Protein AF-A0A7V5BBY7-F1 (afdb_monomer)

pLDDT: mean 79.03, std 14.96, range [36.88, 95.62]

Sequence (245 aa):
MRNFINLLKRKESAVSSLFIKKEMKRFEKIMHDLEEEHHAIKSDLSKINDLLALIEKHETEEVPAPKTHQNKGVLRHWLESLEEKFEKLHLQASEDLTEDDWATIQQERAKLLFEKERLEKEHKQLHELIAKTGNLLMEARETACFELTKGHSISSVGEKLLEHFGKKVDVLDYEIGRHEIIKFLREKFQLNRIEAKALFDILEKSRILKYELQLFNGGVIQEIDTYDGGFVADAIPVGKWIINA

Nearest PDB structures (foldseek):
  7nna-assembly1_A  TM=4.037E-01  e=6.006E-01  Klebsiella pneumoniae
  5y05-assembly1_A  TM=2.709E-01  e=8.102E+00  Mycolicibacterium smegmatis MC2 155
  8otz-assembly1_DX  TM=2.429E-01  e=6.837E+00  Bos taurus

Secondary structure (DSSP, 8-state):
-HHHHHHHHHHHHHHHHHHHHHHHHHHHHHHHHHHHHHHHHHHHHHHHHHHHHHHHTS----PPPP-PPPPHHHHHHHHHHHHHHHHHHHHS-GGG--HHHHHHHHHHHHHHHHHHHHHHHHHHHHHHHHHHHHHHHHHHHHHHHHHHHTS--HHHHHHHHHHHHTTEE--SSHHHHHHHHHHHHHHHTT--HHHHHHHHHHHHHTTSEEEEEEE-----------TT--------EEEEEEE--

Structure (mmCIF, N/CA/C/O backbone):
data_AF-A0A7V5BBY7-F1
#
_entry.id   AF-A0A7V5BBY7-F1
#
loop_
_atom_site.group_PDB
_atom_site.id
_atom_site.type_symbol
_atom_site.label_atom_id
_atom_site.label_alt_id
_atom_site.label_comp_id
_atom_site.label_asym_id
_atom_site.label_entity_id
_atom_site.label_seq_id
_atom_site.pdbx_PDB_ins_code
_atom_site.Cartn_x
_atom_site.Cartn_y
_atom_site.Cartn_z
_atom_site.occupancy
_atom_site.B_iso_or_equiv
_atom_site.auth_seq_id
_atom_site.auth_comp_id
_atom_site.auth_asym_id
_atom_site.auth_atom_id
_atom_site.pdbx_PDB_model_num
ATOM 1 N N . MET A 1 1 ? -5.650 17.367 45.333 1.00 55.62 1 MET A N 1
ATOM 2 C CA . MET A 1 1 ? -4.562 16.549 44.740 1.00 55.62 1 MET A CA 1
ATOM 3 C C . MET A 1 1 ? -5.043 15.505 43.727 1.00 55.62 1 MET A C 1
ATOM 5 O O . MET A 1 1 ? -4.631 15.610 42.582 1.00 55.62 1 MET A O 1
ATOM 9 N N . ARG A 1 2 ? -5.942 14.557 44.059 1.00 61.81 2 ARG A N 1
ATOM 10 C CA . ARG A 1 2 ? -6.417 13.524 43.096 1.00 61.81 2 ARG A CA 1
ATOM 11 C C . ARG A 1 2 ? -6.995 14.084 41.786 1.00 61.81 2 ARG A C 1
ATOM 13 O O . ARG A 1 2 ? -6.656 13.595 40.716 1.00 61.81 2 ARG A O 1
ATOM 20 N N . ASN A 1 3 ? -7.786 15.157 41.851 1.00 59.25 3 ASN A N 1
ATOM 21 C CA . ASN A 1 3 ? -8.369 15.780 40.652 1.00 59.25 3 ASN A CA 1
ATOM 22 C C . ASN A 1 3 ? -7.314 16.410 39.726 1.00 59.25 3 ASN A C 1
ATOM 24 O O . ASN A 1 3 ? -7.474 16.377 38.511 1.00 59.25 3 ASN A O 1
ATOM 28 N N . PHE A 1 4 ? -6.220 16.932 40.288 1.00 55.00 4 PHE A N 1
ATOM 29 C CA . PHE A 1 4 ? -5.115 17.515 39.523 1.00 55.00 4 PHE A CA 1
ATOM 30 C C . PHE A 1 4 ? -4.278 16.432 38.828 1.00 55.00 4 PHE A C 1
ATOM 32 O O . PHE A 1 4 ? -3.977 16.556 37.646 1.00 55.00 4 PHE A O 1
ATOM 39 N N . ILE A 1 5 ? -3.997 15.324 39.523 1.00 69.88 5 ILE A N 1
ATOM 40 C CA . ILE A 1 5 ? -3.316 14.153 38.943 1.00 69.88 5 ILE A CA 1
ATOM 41 C C . ILE A 1 5 ? -4.146 13.562 37.795 1.00 69.88 5 ILE A C 1
ATOM 43 O O . ILE A 1 5 ? -3.610 13.263 36.732 1.00 69.88 5 ILE A O 1
ATOM 47 N N . ASN A 1 6 ? -5.466 13.450 37.969 1.00 72.31 6 ASN A N 1
ATOM 48 C CA . ASN A 1 6 ? -6.358 12.971 36.912 1.00 72.31 6 ASN A CA 1
ATOM 49 C C . ASN A 1 6 ? -6.403 13.923 35.707 1.00 72.31 6 ASN A C 1
ATOM 51 O O . ASN A 1 6 ? -6.482 13.463 34.571 1.00 72.31 6 ASN A O 1
ATOM 55 N N . LEU A 1 7 ? -6.334 15.239 35.932 1.00 64.31 7 LEU A N 1
ATOM 56 C CA . LEU A 1 7 ? -6.276 16.231 34.858 1.00 64.31 7 LEU A CA 1
ATOM 57 C C . LEU A 1 7 ? -4.960 16.141 34.072 1.00 64.31 7 LEU A C 1
ATOM 59 O O . LEU A 1 7 ? -4.987 16.195 32.844 1.00 64.31 7 LEU A O 1
ATOM 63 N N . LEU A 1 8 ? -3.830 15.974 34.766 1.00 60.97 8 LEU A N 1
ATOM 64 C CA . LEU A 1 8 ? -2.520 15.788 34.138 1.00 60.97 8 LEU A CA 1
ATOM 65 C C . LEU A 1 8 ? -2.486 14.516 33.291 1.00 60.97 8 LEU A C 1
ATOM 67 O O . LEU A 1 8 ? -2.177 14.606 32.109 1.00 60.97 8 LEU A O 1
ATOM 71 N N . LYS A 1 9 ? -2.932 13.377 33.838 1.00 66.88 9 LYS A N 1
ATOM 72 C CA . LYS A 1 9 ? -3.023 12.113 33.087 1.00 66.88 9 LYS A CA 1
ATOM 73 C C . LYS A 1 9 ? -3.910 12.228 31.844 1.00 66.88 9 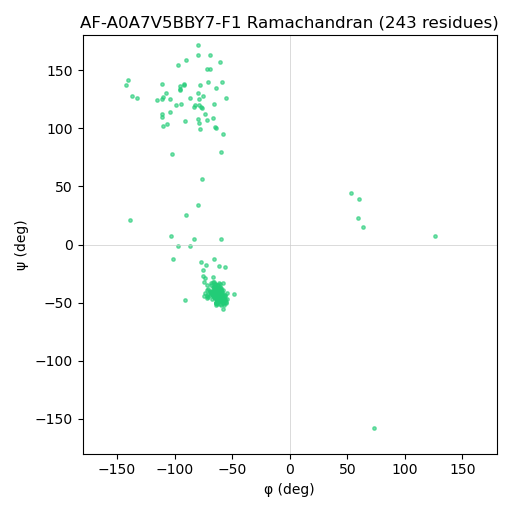LYS A C 1
ATOM 75 O O . LYS A 1 9 ? -3.575 11.694 30.793 1.00 66.88 9 LYS A O 1
ATOM 80 N N . ARG A 1 10 ? -5.034 12.953 31.938 1.00 65.56 10 ARG A N 1
ATOM 81 C CA . ARG A 1 10 ? -5.914 13.217 30.785 1.00 65.56 10 ARG A CA 1
ATOM 82 C C . ARG A 1 10 ? -5.227 14.063 29.716 1.00 65.56 10 ARG A C 1
ATOM 84 O O . ARG A 1 10 ? -5.384 13.773 28.537 1.00 65.56 10 ARG A O 1
ATOM 91 N N . LYS A 1 11 ? -4.483 15.103 30.107 1.00 65.81 11 LYS A N 1
ATOM 92 C CA . LYS A 1 11 ? -3.737 15.944 29.159 1.00 65.81 11 LYS A CA 1
ATOM 93 C C . LYS A 1 11 ? -2.581 15.187 28.513 1.00 65.81 11 LYS A C 1
ATOM 95 O O . LYS A 1 11 ? -2.394 15.316 27.314 1.00 65.81 11 LYS A O 1
ATOM 100 N N . GLU A 1 12 ? -1.854 14.390 29.285 1.00 64.69 12 GLU A N 1
ATOM 101 C CA . GLU A 1 12 ? -0.758 13.548 28.802 1.00 64.69 12 GLU A CA 1
ATOM 102 C C . GLU A 1 12 ? -1.258 12.528 27.769 1.00 64.69 12 GLU A C 1
ATOM 104 O O . GLU A 1 12 ? -0.784 12.524 26.639 1.00 64.69 12 GLU A O 1
ATOM 109 N N . SER A 1 13 ? -2.316 11.775 28.089 1.00 66.06 13 SER A N 1
ATOM 110 C CA . SER A 1 13 ? -2.962 10.847 27.147 1.00 66.06 13 SER A CA 1
ATOM 111 C C . SER A 1 13 ? -3.516 11.550 25.896 1.00 66.06 13 SER A C 1
ATOM 113 O O . SER A 1 13 ? -3.387 11.039 24.782 1.00 66.06 13 SER A O 1
ATOM 115 N N . ALA A 1 14 ? -4.083 12.754 26.035 1.00 66.69 14 ALA A N 1
ATOM 116 C CA . ALA A 1 14 ? -4.548 13.538 24.889 1.00 66.69 14 ALA A CA 1
ATOM 117 C C . ALA A 1 14 ? -3.392 13.996 23.979 1.00 66.69 14 ALA A C 1
ATOM 119 O O . ALA A 1 14 ? -3.541 14.022 22.761 1.00 66.69 14 ALA A O 1
ATOM 120 N N . VAL A 1 15 ? -2.234 14.341 24.548 1.00 64.19 15 VAL A N 1
ATOM 121 C CA . VAL A 1 15 ? -1.040 14.717 23.777 1.00 64.19 15 VAL A CA 1
ATOM 122 C C . VAL A 1 15 ? -0.436 13.498 23.077 1.00 64.19 15 VAL A C 1
ATOM 124 O O . VAL A 1 15 ? -0.153 13.587 21.882 1.00 64.19 15 VAL A O 1
ATOM 127 N N . SER A 1 16 ? -0.308 12.358 23.765 1.00 70.00 16 SER A N 1
ATOM 128 C CA . SER A 1 16 ? 0.208 11.112 23.178 1.00 70.00 16 SER A CA 1
ATOM 129 C C . SER A 1 16 ? -0.665 10.617 22.026 1.00 70.00 16 SER A C 1
ATOM 131 O O . SER A 1 16 ? -0.162 10.385 20.929 1.00 70.00 16 SER A O 1
ATOM 133 N N . SER A 1 17 ? -1.986 10.572 22.208 1.00 71.19 17 SER A N 1
ATOM 134 C CA . SER A 1 17 ? -2.915 10.144 21.151 1.00 71.19 17 SER A CA 1
ATOM 135 C C . SER A 1 17 ? -2.925 11.085 19.935 1.00 71.19 17 SER A C 1
ATOM 137 O O . SER A 1 17 ? -2.998 10.627 18.791 1.00 71.19 17 SER A O 1
ATOM 139 N N . LEU A 1 18 ? -2.802 12.404 20.140 1.00 73.31 18 LEU A N 1
ATOM 140 C CA . LEU A 1 18 ? -2.647 13.368 19.042 1.00 73.31 18 LEU A CA 1
ATOM 141 C C . LEU A 1 18 ? -1.323 13.180 18.294 1.00 73.31 18 LEU A C 1
ATOM 143 O O . LEU A 1 18 ? -1.301 13.279 17.064 1.00 73.31 18 LEU A O 1
ATOM 147 N N . PHE A 1 19 ? -0.239 12.914 19.023 1.00 74.31 19 PHE A N 1
ATOM 148 C CA . PHE A 1 19 ? 1.069 12.635 18.442 1.00 74.31 19 PHE A CA 1
ATOM 149 C C . PHE A 1 19 ? 1.032 11.359 17.595 1.00 74.31 19 PHE A C 1
ATOM 151 O O . PHE A 1 19 ? 1.347 11.421 16.408 1.00 74.31 19 PHE A O 1
ATOM 158 N N . ILE A 1 20 ? 0.526 10.253 18.149 1.00 77.06 20 ILE A N 1
ATOM 159 C CA . ILE A 1 20 ? 0.380 8.967 17.450 1.00 77.06 20 ILE A CA 1
ATOM 160 C C . ILE A 1 20 ? -0.454 9.140 16.178 1.00 77.06 20 ILE A C 1
ATOM 162 O O . ILE A 1 20 ? -0.036 8.731 15.098 1.00 77.06 20 ILE A O 1
ATOM 166 N N . LYS A 1 21 ? -1.591 9.842 16.253 1.00 79.50 21 LYS A N 1
ATOM 167 C CA . LYS A 1 21 ? -2.436 10.103 15.078 1.00 79.50 21 LYS A CA 1
ATOM 168 C C . LYS A 1 21 ? -1.714 10.906 13.989 1.00 79.50 21 LYS A C 1
ATOM 170 O O . LYS A 1 21 ? -1.941 10.674 12.801 1.00 79.50 21 LYS A O 1
ATOM 175 N N . LYS A 1 22 ? -0.890 11.885 14.370 1.00 81.12 22 LYS A N 1
ATOM 176 C CA . LYS A 1 22 ? -0.122 12.707 13.424 1.00 81.12 22 LYS A CA 1
ATOM 177 C C . LYS A 1 22 ? 0.999 11.901 12.770 1.00 81.12 22 LYS A C 1
ATOM 179 O O . LYS A 1 22 ? 1.177 12.015 11.560 1.00 81.12 22 LYS A O 1
ATOM 184 N N . GLU A 1 23 ? 1.709 11.091 13.546 1.00 79.69 23 GLU A N 1
ATOM 185 C CA . GLU A 1 23 ? 2.766 10.207 13.051 1.00 79.69 23 GLU A CA 1
ATOM 186 C C . GLU A 1 23 ? 2.202 9.122 12.130 1.00 79.69 23 GLU A C 1
ATOM 188 O O . GLU A 1 23 ? 2.693 8.965 11.018 1.00 79.69 23 GLU A O 1
ATOM 193 N N . MET A 1 24 ? 1.089 8.476 12.497 1.00 83.75 24 MET A N 1
ATOM 194 C CA . MET A 1 24 ? 0.395 7.526 11.617 1.00 83.75 24 MET A CA 1
ATOM 195 C C . MET A 1 24 ? 0.054 8.151 10.262 1.00 83.75 24 MET A C 1
ATOM 197 O O . MET A 1 24 ? 0.349 7.564 9.230 1.00 83.75 24 MET A O 1
ATOM 201 N N . LYS A 1 25 ? -0.503 9.370 10.240 1.00 86.50 25 LYS A N 1
ATOM 202 C CA . LYS A 1 25 ? -0.799 10.072 8.978 1.00 86.50 25 LYS A CA 1
ATOM 203 C C . LYS A 1 25 ? 0.451 10.370 8.148 1.00 86.50 25 LYS A C 1
ATOM 205 O O . LYS A 1 25 ? 0.380 10.366 6.923 1.00 86.50 25 LYS A O 1
ATOM 210 N N . ARG A 1 26 ? 1.579 10.671 8.795 1.00 83.25 26 ARG A N 1
ATOM 211 C CA . ARG A 1 26 ? 2.859 10.894 8.107 1.00 83.25 26 ARG A CA 1
ATOM 212 C C . ARG A 1 26 ? 3.371 9.602 7.488 1.00 83.25 26 ARG A C 1
ATOM 214 O O . ARG A 1 26 ? 3.721 9.620 6.316 1.00 83.25 26 ARG A O 1
ATOM 221 N N . PHE A 1 27 ? 3.355 8.500 8.234 1.00 83.00 27 PHE A N 1
ATOM 222 C CA . PHE A 1 27 ? 3.742 7.190 7.715 1.00 83.00 27 PHE A CA 1
ATOM 223 C C . PHE A 1 27 ? 2.808 6.701 6.609 1.00 83.00 27 PHE A C 1
ATOM 225 O O . PHE A 1 27 ? 3.291 6.153 5.630 1.00 83.00 27 PHE A O 1
ATOM 232 N N . GLU A 1 28 ? 1.500 6.952 6.708 1.00 88.06 28 GLU A N 1
ATOM 233 C CA . GLU A 1 28 ? 0.544 6.654 5.632 1.00 88.06 28 GLU A CA 1
ATOM 234 C C . GLU A 1 28 ? 0.871 7.428 4.356 1.00 88.06 28 GLU A C 1
ATOM 236 O O . GLU A 1 28 ? 0.867 6.845 3.277 1.00 88.06 28 GLU A O 1
ATOM 241 N N . LYS A 1 29 ? 1.208 8.718 4.477 1.00 89.81 29 LYS A N 1
ATOM 242 C CA . LYS A 1 29 ? 1.639 9.514 3.326 1.00 89.81 29 LYS A CA 1
ATOM 243 C C . LYS A 1 29 ? 2.944 8.981 2.730 1.00 89.81 29 LYS A C 1
ATOM 245 O O . LYS A 1 29 ? 3.007 8.769 1.531 1.00 89.81 29 LYS A O 1
ATOM 250 N N . ILE A 1 30 ? 3.959 8.740 3.562 1.00 84.44 30 ILE A N 1
ATOM 251 C CA . ILE A 1 30 ? 5.250 8.210 3.100 1.00 84.44 30 ILE A CA 1
ATOM 252 C C . ILE A 1 30 ? 5.051 6.857 2.412 1.00 84.44 30 ILE A C 1
ATOM 254 O O . ILE A 1 30 ? 5.618 6.633 1.354 1.00 84.44 30 ILE A O 1
ATOM 258 N N . MET A 1 31 ? 4.234 5.968 2.983 1.00 87.88 31 MET A N 1
ATOM 259 C CA . MET A 1 31 ? 3.922 4.679 2.371 1.00 87.88 31 MET A CA 1
ATOM 260 C C . MET A 1 31 ? 3.303 4.856 0.985 1.00 87.88 31 MET A C 1
ATOM 262 O O . MET A 1 31 ? 3.753 4.220 0.040 1.00 87.88 31 MET A O 1
ATOM 266 N N . HIS A 1 32 ? 2.315 5.743 0.865 1.00 89.56 32 HIS A N 1
ATOM 267 C CA . HIS A 1 32 ? 1.670 6.036 -0.408 1.00 89.56 32 HIS A CA 1
ATOM 268 C C . HIS A 1 32 ? 2.665 6.574 -1.448 1.00 89.56 32 HIS A C 1
ATOM 270 O O . HIS A 1 32 ? 2.726 6.039 -2.551 1.00 89.56 32 HIS A O 1
ATOM 276 N N . ASP A 1 33 ? 3.495 7.553 -1.073 1.00 85.88 33 ASP 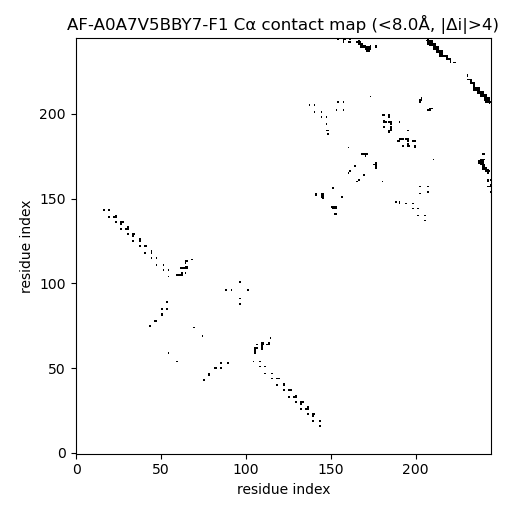A N 1
ATOM 277 C CA . ASP A 1 33 ? 4.516 8.131 -1.954 1.00 85.88 33 ASP A CA 1
ATOM 278 C C . ASP A 1 33 ? 5.521 7.043 -2.422 1.00 85.88 33 ASP A C 1
ATOM 280 O O . ASP A 1 33 ? 5.862 6.963 -3.604 1.00 85.88 33 ASP A O 1
ATOM 284 N N . LEU A 1 34 ? 5.950 6.144 -1.522 1.00 84.94 34 LEU A N 1
ATOM 285 C CA . LEU A 1 34 ? 6.847 5.024 -1.852 1.00 84.94 34 LEU A CA 1
ATOM 286 C C . LEU A 1 34 ? 6.179 3.981 -2.769 1.00 84.94 34 LEU A C 1
ATOM 288 O O . LEU A 1 34 ? 6.825 3.451 -3.673 1.00 84.94 34 LEU A O 1
ATOM 292 N N . GLU A 1 35 ? 4.900 3.667 -2.551 1.00 87.81 35 GLU A N 1
ATOM 293 C CA . GLU A 1 35 ? 4.131 2.748 -3.400 1.00 87.81 35 GLU A CA 1
ATOM 294 C C . GLU A 1 35 ? 3.950 3.314 -4.818 1.00 87.81 35 GLU A C 1
ATOM 296 O O . GLU A 1 35 ? 4.121 2.584 -5.799 1.00 87.81 35 GLU A O 1
ATOM 301 N N . GLU A 1 36 ? 3.674 4.616 -4.952 1.00 89.44 36 GLU A N 1
ATOM 302 C CA . GLU A 1 36 ? 3.606 5.299 -6.250 1.00 89.44 36 GLU A CA 1
ATOM 303 C C . GLU A 1 36 ? 4.948 5.262 -6.992 1.00 89.44 36 GLU A C 1
ATOM 305 O O . GLU A 1 36 ? 5.000 4.968 -8.193 1.00 89.44 36 GLU A O 1
ATOM 310 N N . GLU A 1 37 ? 6.055 5.515 -6.288 1.00 86.19 37 GLU A N 1
ATOM 311 C CA . GLU A 1 37 ? 7.396 5.380 -6.858 1.00 86.19 37 GLU A CA 1
ATOM 312 C C . GLU A 1 37 ? 7.687 3.944 -7.301 1.00 86.19 37 GLU A C 1
ATOM 314 O O . GLU A 1 37 ? 8.223 3.737 -8.392 1.00 86.19 37 GLU A O 1
ATOM 319 N N . HIS A 1 38 ? 7.269 2.952 -6.514 1.00 86.56 38 HIS A N 1
ATOM 320 C CA . HIS A 1 38 ? 7.466 1.539 -6.821 1.00 86.56 38 HIS A CA 1
ATOM 321 C C . HIS A 1 38 ? 6.697 1.141 -8.080 1.00 86.56 38 HIS A C 1
ATOM 323 O O . HIS A 1 38 ? 7.251 0.489 -8.967 1.00 86.56 38 HIS A O 1
ATOM 329 N N . HIS A 1 39 ? 5.448 1.591 -8.212 1.00 88.62 39 HIS A N 1
ATOM 330 C CA . HIS A 1 39 ? 4.664 1.394 -9.428 1.00 88.62 39 HIS A CA 1
ATOM 331 C C . HIS A 1 39 ? 5.298 2.064 -10.650 1.00 88.62 39 HIS A C 1
ATOM 333 O O . HIS A 1 39 ? 5.337 1.456 -11.721 1.00 88.62 39 HIS A O 1
ATOM 339 N N . ALA A 1 40 ? 5.836 3.276 -10.495 1.00 87.69 40 ALA A N 1
ATOM 340 C CA . ALA A 1 40 ? 6.519 3.971 -11.578 1.00 87.69 40 ALA A CA 1
ATOM 341 C C . ALA A 1 40 ? 7.780 3.224 -12.044 1.00 87.69 40 ALA A C 1
ATOM 343 O O . ALA A 1 40 ? 7.911 2.971 -13.237 1.00 87.69 40 ALA A O 1
ATOM 344 N N . ILE A 1 41 ? 8.660 2.818 -11.120 1.00 87.06 41 ILE A N 1
ATOM 345 C CA . ILE A 1 41 ? 9.883 2.072 -11.462 1.00 87.06 41 ILE A CA 1
ATOM 346 C C . ILE A 1 41 ? 9.533 0.733 -12.115 1.00 87.06 41 ILE A C 1
ATOM 348 O O . ILE A 1 41 ? 10.141 0.358 -13.114 1.00 87.06 41 ILE A O 1
ATOM 352 N N . LYS A 1 42 ? 8.523 0.025 -11.598 1.00 90.25 42 LYS A N 1
ATOM 353 C CA . LYS A 1 42 ? 8.052 -1.229 -12.195 1.00 90.25 42 LYS A CA 1
ATOM 354 C C . LYS A 1 42 ? 7.561 -1.032 -13.634 1.00 90.25 42 LYS A C 1
ATOM 356 O O . LYS A 1 42 ? 7.844 -1.868 -14.488 1.00 90.25 42 LYS A O 1
ATOM 361 N N . SER A 1 43 ? 6.844 0.060 -13.904 1.00 89.69 43 SER A N 1
ATOM 362 C CA . SER A 1 43 ? 6.407 0.411 -15.259 1.00 89.69 4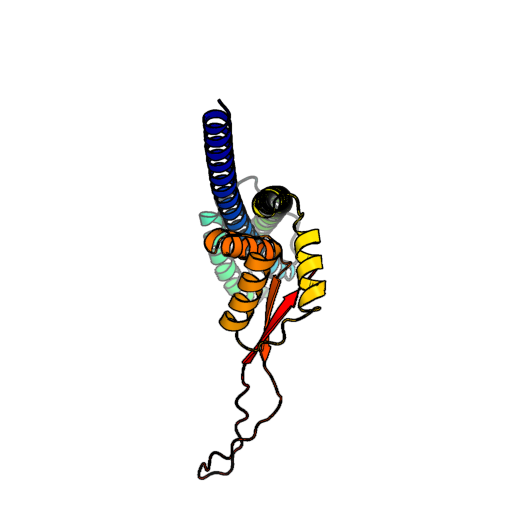3 SER A CA 1
ATOM 363 C C . SER A 1 43 ? 7.591 0.714 -16.179 1.00 89.69 43 SER A C 1
ATOM 365 O O . SER A 1 43 ? 7.627 0.207 -17.296 1.00 89.69 43 SER A O 1
ATOM 367 N N . ASP A 1 44 ? 8.557 1.512 -15.717 1.00 87.81 44 ASP A N 1
ATOM 368 C CA . ASP A 1 44 ? 9.736 1.884 -16.508 1.00 87.81 44 ASP A CA 1
ATOM 369 C C . ASP A 1 44 ? 10.607 0.642 -16.808 1.00 87.81 44 ASP A C 1
ATOM 371 O O . ASP A 1 44 ? 11.041 0.449 -17.942 1.00 87.81 44 ASP A O 1
ATOM 375 N N . LEU A 1 45 ? 10.778 -0.265 -15.836 1.00 90.19 45 LEU A N 1
ATOM 376 C CA . LEU A 1 45 ? 11.451 -1.557 -16.028 1.00 90.19 45 LEU A CA 1
ATOM 377 C C . LEU A 1 45 ? 10.731 -2.459 -17.035 1.00 90.19 45 LEU A C 1
ATOM 379 O O . LEU A 1 45 ? 11.397 -3.141 -17.811 1.00 90.19 45 LEU A O 1
ATOM 383 N N . SER A 1 46 ? 9.393 -2.480 -17.035 1.00 90.50 46 SER A N 1
ATOM 384 C CA . SER A 1 46 ? 8.624 -3.226 -18.042 1.00 90.50 46 SER A CA 1
ATOM 385 C C . SER A 1 46 ? 8.948 -2.716 -19.442 1.00 90.50 46 SER A C 1
ATOM 387 O O . SER A 1 46 ? 9.394 -3.499 -20.271 1.00 90.50 46 SER A O 1
ATOM 389 N N . LYS A 1 47 ? 8.849 -1.396 -19.657 1.00 88.12 47 LYS A N 1
ATOM 390 C CA . LYS A 1 47 ? 9.170 -0.770 -20.948 1.00 88.12 47 LYS A CA 1
ATOM 391 C C . LYS A 1 47 ? 10.599 -1.073 -21.397 1.00 88.12 47 LYS A C 1
ATOM 393 O O . LYS A 1 47 ? 10.823 -1.412 -22.552 1.00 88.12 47 LYS A O 1
ATOM 398 N N . ILE A 1 48 ? 11.575 -0.983 -20.490 1.00 88.25 48 ILE A N 1
ATOM 399 C CA . ILE A 1 48 ? 12.971 -1.306 -20.814 1.00 88.25 48 ILE A CA 1
ATOM 400 C C . ILE A 1 48 ? 13.116 -2.770 -21.240 1.00 88.25 48 ILE A C 1
ATOM 402 O O . ILE A 1 48 ? 13.823 -3.049 -22.204 1.00 88.25 48 ILE A O 1
ATOM 406 N N . ASN A 1 49 ? 12.455 -3.705 -20.553 1.00 88.06 49 ASN A N 1
ATOM 407 C CA . ASN A 1 49 ? 12.492 -5.116 -20.937 1.00 88.06 49 ASN A CA 1
ATOM 408 C C . ASN A 1 49 ? 11.835 -5.359 -22.302 1.00 88.06 49 ASN A C 1
ATOM 410 O O . ASN A 1 49 ? 12.379 -6.132 -23.086 1.00 88.06 49 ASN A O 1
ATOM 414 N N . ASP A 1 50 ? 10.730 -4.677 -22.606 1.00 87.19 50 ASP A N 1
ATOM 415 C CA . ASP A 1 50 ? 10.059 -4.773 -23.906 1.00 87.19 50 ASP A CA 1
ATOM 416 C C . ASP A 1 50 ? 10.972 -4.260 -25.036 1.00 87.19 50 ASP A C 1
ATOM 418 O O . ASP A 1 50 ? 11.161 -4.941 -26.046 1.00 87.19 50 ASP A O 1
ATOM 422 N N . LEU A 1 51 ? 11.634 -3.112 -24.835 1.00 85.38 51 LEU A N 1
ATOM 423 C CA . LEU A 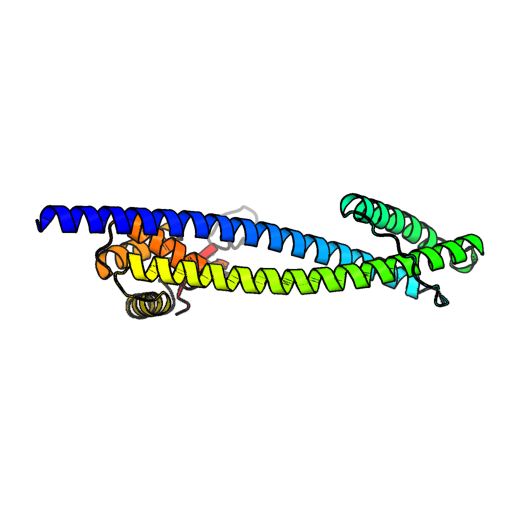1 51 ? 12.606 -2.560 -25.790 1.00 85.38 51 LEU A CA 1
ATOM 424 C C . LEU A 1 51 ? 13.829 -3.469 -25.968 1.00 85.38 51 LEU A C 1
ATOM 426 O O . LEU A 1 51 ? 14.284 -3.678 -27.091 1.00 85.38 51 LEU A O 1
ATOM 430 N N . LEU A 1 52 ? 14.358 -4.038 -24.881 1.00 84.88 52 LEU A N 1
ATOM 431 C CA . LEU A 1 52 ? 15.464 -4.995 -24.958 1.00 84.88 52 LEU A CA 1
ATOM 432 C C . LEU A 1 52 ? 15.058 -6.265 -25.717 1.00 84.88 52 LEU A C 1
ATOM 434 O O . LEU A 1 52 ? 15.846 -6.746 -26.524 1.00 84.88 52 LEU A O 1
ATOM 438 N N . ALA A 1 53 ? 13.834 -6.766 -25.531 1.00 83.31 53 ALA A N 1
ATOM 439 C CA . ALA A 1 53 ? 13.324 -7.922 -26.269 1.00 83.31 53 ALA A CA 1
ATOM 440 C C . ALA A 1 53 ? 13.146 -7.636 -27.772 1.00 83.31 53 ALA A C 1
ATOM 442 O O . ALA A 1 53 ? 13.334 -8.531 -28.599 1.00 83.31 53 ALA A O 1
ATOM 443 N N . LEU A 1 54 ? 12.807 -6.396 -28.146 1.00 78.31 54 LEU A N 1
ATOM 444 C CA . LEU A 1 54 ? 12.797 -5.968 -29.548 1.00 78.31 54 LEU A CA 1
ATOM 445 C C . LEU A 1 54 ? 14.212 -5.953 -30.139 1.00 78.31 54 LEU A C 1
ATOM 447 O O . LEU A 1 54 ? 14.393 -6.409 -31.266 1.00 78.31 54 LEU A O 1
ATOM 451 N N . ILE A 1 55 ? 15.206 -5.494 -29.372 1.00 77.31 55 ILE A N 1
ATOM 452 C CA . ILE A 1 55 ? 16.611 -5.462 -29.800 1.00 77.31 55 ILE A CA 1
ATOM 453 C C . ILE A 1 55 ? 17.229 -6.866 -29.866 1.00 77.31 55 ILE A C 1
ATOM 455 O O . ILE A 1 55 ? 17.976 -7.135 -30.794 1.00 77.31 55 ILE A O 1
ATOM 459 N N . GLU A 1 56 ? 16.924 -7.781 -28.941 1.00 70.19 56 GLU A N 1
ATOM 460 C CA . GLU A 1 56 ? 17.499 -9.142 -28.919 1.00 70.19 56 GLU A CA 1
ATOM 461 C C . GLU A 1 56 ? 17.172 -9.979 -30.168 1.00 70.19 56 GLU A C 1
ATOM 463 O O . GLU A 1 56 ? 17.875 -10.943 -30.462 1.00 70.19 56 GLU A O 1
ATOM 468 N N . LYS A 1 57 ? 16.149 -9.600 -30.947 1.00 65.81 57 LYS A N 1
ATOM 469 C CA . LYS A 1 57 ? 15.885 -10.190 -32.273 1.00 65.81 57 LYS A CA 1
ATOM 470 C C . LYS A 1 57 ? 16.980 -9.883 -33.304 1.00 65.81 57 LYS A C 1
ATOM 472 O O . LYS A 1 57 ? 16.994 -10.487 -34.373 1.00 65.81 57 LYS A O 1
ATOM 477 N N . HIS A 1 58 ? 17.864 -8.945 -32.995 1.00 59.88 58 HIS A N 1
ATOM 478 C CA . HIS A 1 58 ? 18.968 -8.489 -33.816 1.00 59.88 58 HIS A CA 1
ATOM 479 C C . HIS A 1 58 ? 20.277 -8.953 -33.143 1.00 59.88 58 HIS A C 1
ATOM 481 O O . HIS A 1 58 ? 20.483 -8.709 -31.957 1.00 59.88 58 HIS A O 1
ATOM 487 N N . GLU A 1 59 ? 21.153 -9.679 -33.852 1.00 55.28 59 GLU A N 1
ATOM 488 C CA . GLU A 1 59 ? 22.416 -10.181 -33.281 1.00 55.28 59 GLU A CA 1
ATOM 489 C C . GLU A 1 59 ? 23.336 -9.009 -32.909 1.00 55.28 59 GLU A C 1
ATOM 491 O O . GLU A 1 59 ? 23.966 -8.392 -33.766 1.00 55.28 59 GLU A O 1
ATOM 496 N N . THR A 1 60 ? 23.394 -8.668 -31.619 1.00 57.62 60 THR A N 1
ATOM 497 C CA . THR A 1 60 ? 24.162 -7.518 -31.132 1.00 57.62 60 THR A CA 1
ATOM 498 C C . THR A 1 60 ? 25.397 -7.919 -30.317 1.00 57.62 60 THR A C 1
ATOM 500 O O . THR A 1 60 ? 25.264 -8.602 -29.303 1.00 57.62 60 THR A O 1
ATOM 503 N N . GLU A 1 61 ? 26.580 -7.408 -30.683 1.00 56.88 61 GLU A N 1
ATOM 504 C CA . GLU A 1 61 ? 27.799 -7.393 -29.849 1.00 56.88 61 GLU A CA 1
ATOM 505 C C . GLU A 1 61 ? 27.637 -6.616 -28.519 1.00 56.88 61 GLU A C 1
ATOM 507 O O . GLU A 1 61 ? 26.768 -5.758 -28.369 1.00 56.88 61 GLU A O 1
ATOM 512 N N . GLU A 1 62 ? 28.459 -6.918 -27.508 1.00 55.03 62 GLU A N 1
ATOM 513 C CA . GLU A 1 62 ? 28.429 -6.227 -26.210 1.00 55.03 62 GLU A CA 1
ATOM 514 C C . GLU A 1 62 ? 29.164 -4.879 -26.267 1.00 55.03 62 GLU A C 1
ATOM 516 O O . GLU A 1 62 ? 30.393 -4.819 -26.284 1.00 55.03 62 GLU A O 1
ATOM 521 N N . VAL A 1 63 ? 28.411 -3.776 -26.239 1.00 59.41 63 VAL A N 1
ATOM 522 C CA . VAL A 1 63 ? 28.966 -2.421 -26.097 1.00 59.41 63 VAL A CA 1
ATOM 523 C C . VAL A 1 63 ? 28.946 -1.993 -24.623 1.00 59.41 63 VAL A C 1
ATOM 525 O O . VAL A 1 63 ? 27.924 -2.154 -23.950 1.00 59.41 63 VAL A O 1
ATOM 528 N N . PRO A 1 64 ? 30.042 -1.422 -24.085 1.00 53.66 64 PRO A N 1
ATOM 529 C CA . PRO A 1 64 ? 30.084 -0.956 -22.705 1.00 53.66 64 PRO A CA 1
ATOM 530 C C . PRO A 1 64 ? 29.102 0.195 -22.469 1.00 53.66 64 PRO A C 1
ATOM 532 O O . PRO A 1 64 ? 29.037 1.160 -23.233 1.00 53.66 64 PRO A O 1
ATOM 535 N N . ALA A 1 65 ? 28.361 0.112 -21.366 1.00 57.66 65 ALA A N 1
ATOM 536 C CA . ALA A 1 65 ? 27.318 1.077 -21.072 1.00 57.66 65 ALA A CA 1
ATOM 537 C C . ALA A 1 65 ? 27.855 2.469 -20.680 1.00 57.66 65 ALA A C 1
ATOM 539 O O . ALA A 1 65 ? 28.824 2.580 -19.918 1.00 57.66 65 ALA A O 1
ATOM 540 N N . PRO A 1 66 ? 27.223 3.558 -21.157 1.00 61.50 66 PRO A N 1
ATOM 541 C CA . PRO A 1 66 ? 27.597 4.913 -20.767 1.00 61.50 66 PRO A CA 1
ATOM 542 C C . PRO A 1 66 ? 27.196 5.225 -19.316 1.00 61.50 66 PRO A C 1
ATOM 544 O O . PRO A 1 66 ? 26.204 4.726 -18.798 1.00 61.50 66 PRO A O 1
ATOM 547 N N . LYS A 1 67 ? 27.956 6.112 -18.661 1.00 57.66 67 LYS A N 1
ATOM 548 C CA . LYS A 1 67 ? 27.804 6.470 -17.233 1.00 57.66 67 LYS A CA 1
ATOM 549 C C . LYS A 1 67 ? 26.853 7.648 -16.959 1.00 57.66 67 LYS A C 1
ATOM 551 O O . LYS A 1 67 ? 27.048 8.372 -15.985 1.00 57.66 67 LYS A O 1
ATOM 556 N N . THR A 1 68 ? 25.882 7.927 -17.822 1.00 58.28 68 THR A N 1
ATOM 557 C CA . THR A 1 68 ? 25.023 9.116 -17.670 1.00 58.28 68 THR A CA 1
ATOM 558 C C . THR A 1 68 ? 23.692 8.767 -17.029 1.00 58.28 68 THR A C 1
ATOM 560 O O . THR A 1 68 ? 22.928 7.998 -17.595 1.00 58.28 68 THR A O 1
ATOM 563 N N . HIS A 1 69 ? 23.408 9.379 -15.879 1.00 57.50 69 HIS A N 1
ATOM 564 C CA . HIS A 1 69 ? 22.126 9.265 -15.189 1.00 57.50 69 HIS A CA 1
ATOM 565 C C . HIS A 1 69 ? 21.072 10.166 -15.833 1.00 57.50 69 HIS A C 1
ATOM 567 O O . HIS A 1 69 ? 21.272 11.381 -15.926 1.00 57.50 69 HIS A O 1
ATOM 573 N N . GLN A 1 70 ? 19.937 9.591 -16.226 1.00 67.31 70 GLN A N 1
ATOM 574 C CA . GLN A 1 70 ? 18.773 10.368 -16.644 1.00 67.31 70 GLN A CA 1
ATOM 575 C C . GLN A 1 70 ? 17.833 10.626 -15.457 1.00 67.31 70 GLN A C 1
ATOM 577 O O . GLN A 1 70 ? 17.561 9.743 -14.647 1.00 67.31 70 GLN A O 1
ATOM 582 N N . ASN A 1 71 ? 17.309 11.849 -15.347 1.00 76.00 71 ASN A N 1
ATOM 583 C CA . ASN A 1 71 ? 16.216 12.140 -14.413 1.00 76.00 71 ASN A CA 1
ATOM 584 C C . ASN A 1 71 ? 14.922 11.452 -14.905 1.00 76.00 71 ASN A C 1
ATOM 586 O O . ASN A 1 71 ? 14.726 11.320 -16.109 1.00 76.00 71 ASN A O 1
ATOM 590 N N . LYS A 1 72 ? 14.007 11.076 -14.004 1.00 72.94 72 LYS A N 1
ATOM 591 C CA . LYS A 1 72 ? 12.758 10.332 -14.273 1.00 72.94 72 LYS A CA 1
ATOM 592 C C . LYS A 1 72 ? 11.926 10.897 -15.431 1.00 72.94 72 LYS A C 1
ATOM 594 O O . LYS A 1 72 ? 11.420 10.145 -16.257 1.00 72.94 72 LYS A O 1
ATOM 599 N N . GLY A 1 73 ? 11.797 12.223 -15.513 1.00 75.94 73 GLY A N 1
ATOM 600 C CA . GLY A 1 73 ? 11.093 12.873 -16.623 1.00 75.94 73 GLY A CA 1
ATOM 601 C C . GLY A 1 73 ? 11.805 12.685 -17.965 1.00 75.94 73 GLY A C 1
ATOM 602 O O . GLY A 1 73 ? 11.158 12.390 -18.961 1.00 75.94 73 GLY A O 1
ATOM 603 N N . VAL A 1 74 ? 13.134 12.798 -17.978 1.00 81.75 74 VAL A N 1
ATOM 604 C CA . VAL A 1 74 ? 13.969 12.618 -19.176 1.00 81.75 74 VAL A CA 1
ATOM 605 C C . VAL A 1 74 ? 13.965 11.155 -19.623 1.00 81.75 74 VAL A C 1
ATOM 607 O O . VAL A 1 74 ? 13.794 10.896 -20.808 1.00 81.75 74 VAL A O 1
ATOM 610 N N . LEU A 1 75 ? 14.040 10.223 -18.666 1.00 83.19 75 LEU A N 1
ATOM 611 C CA . LEU A 1 75 ? 13.977 8.780 -18.896 1.00 83.19 75 LEU A CA 1
ATOM 612 C C . LEU A 1 75 ? 12.706 8.387 -19.655 1.00 83.19 75 LEU A C 1
ATOM 614 O O . LEU A 1 75 ? 12.799 7.717 -20.673 1.00 83.19 75 LEU A O 1
ATOM 618 N N . ARG A 1 76 ? 11.524 8.835 -19.213 1.00 82.94 76 ARG A N 1
ATOM 619 C CA . ARG A 1 76 ? 10.262 8.475 -19.885 1.00 82.94 76 ARG A CA 1
ATOM 620 C C . ARG A 1 76 ? 10.177 8.987 -21.316 1.00 82.94 76 ARG A C 1
ATOM 622 O O . ARG A 1 76 ? 9.833 8.214 -22.200 1.00 82.94 76 ARG A O 1
ATOM 629 N N . HIS A 1 77 ? 10.542 10.248 -21.542 1.00 85.44 77 HIS A N 1
ATOM 630 C CA . HIS A 1 77 ? 10.550 10.818 -22.892 1.00 85.44 77 HIS A CA 1
ATOM 631 C C . HIS A 1 77 ? 11.564 10.105 -23.795 1.00 85.44 77 HIS A C 1
ATOM 633 O O . HIS A 1 77 ? 11.306 9.905 -24.978 1.00 85.44 77 HIS A O 1
ATOM 639 N N . TRP A 1 78 ? 12.718 9.708 -23.251 1.00 87.31 78 TRP A N 1
ATOM 640 C CA . TRP A 1 78 ? 13.698 8.914 -23.989 1.00 87.31 78 TRP A CA 1
ATOM 641 C C . TRP A 1 78 ? 13.168 7.511 -24.312 1.00 87.31 78 TRP A C 1
ATOM 643 O O . TRP A 1 78 ? 13.304 7.090 -25.455 1.00 87.31 78 TRP A O 1
ATOM 653 N N . LEU A 1 79 ? 12.508 6.825 -23.369 1.00 86.12 79 LEU A N 1
ATOM 654 C CA . LEU A 1 79 ? 11.894 5.512 -23.611 1.00 86.12 79 LEU A CA 1
ATOM 655 C C . LEU A 1 79 ? 10.796 5.574 -24.682 1.00 86.12 79 LEU A C 1
ATOM 657 O O . LEU A 1 79 ? 10.771 4.719 -25.555 1.00 86.12 79 LEU A O 1
ATOM 661 N N . GLU A 1 80 ? 9.934 6.592 -24.654 1.00 86.62 80 GLU A N 1
ATOM 662 C CA . GLU A 1 80 ? 8.887 6.804 -25.669 1.00 86.62 80 GLU A CA 1
ATOM 663 C C . GLU A 1 80 ? 9.489 7.099 -27.051 1.00 86.62 80 GLU A C 1
ATOM 665 O O . GLU A 1 80 ? 9.095 6.510 -28.054 1.00 86.62 80 GLU A O 1
ATOM 670 N N . SER A 1 81 ? 10.512 7.955 -27.103 1.00 86.25 81 SER A N 1
ATOM 671 C CA . SER A 1 81 ? 11.251 8.240 -28.339 1.00 86.25 81 SER A CA 1
ATOM 672 C C . SER A 1 81 ? 11.946 6.993 -28.902 1.00 86.25 81 SER A C 1
ATOM 674 O O . SER A 1 81 ? 11.982 6.791 -30.118 1.00 86.25 81 SER A O 1
ATOM 676 N N . LEU A 1 82 ? 12.482 6.132 -28.029 1.00 84.25 82 LEU A N 1
ATOM 677 C CA . LEU A 1 82 ? 13.078 4.859 -28.428 1.00 84.25 82 LEU A CA 1
ATOM 678 C C . LEU A 1 82 ? 12.047 3.857 -28.929 1.00 84.25 82 LEU A C 1
ATOM 680 O O . LEU A 1 82 ? 12.324 3.183 -29.914 1.00 84.25 82 LEU A O 1
ATOM 684 N N . GLU A 1 83 ? 10.885 3.771 -28.290 1.00 83.62 83 GLU A N 1
ATOM 685 C CA . GLU A 1 83 ? 9.774 2.922 -28.723 1.00 83.62 83 GLU A CA 1
ATOM 686 C C . GLU A 1 83 ? 9.357 3.282 -30.153 1.00 83.62 83 GLU A C 1
ATOM 688 O O . GLU A 1 83 ? 9.434 2.437 -31.041 1.00 83.62 83 GLU A O 1
ATOM 693 N N . GLU A 1 84 ? 9.092 4.563 -30.430 1.00 83.88 84 GLU A N 1
ATOM 694 C CA . GLU A 1 84 ? 8.771 5.026 -31.787 1.00 83.88 84 GLU A CA 1
ATOM 695 C C . GLU A 1 84 ? 9.891 4.740 -32.799 1.00 83.88 84 GLU A C 1
ATOM 697 O O . GLU A 1 84 ? 9.634 4.454 -33.974 1.00 83.88 84 GLU A O 1
ATOM 702 N N . LYS A 1 85 ? 11.153 4.876 -32.376 1.00 81.06 85 LYS A N 1
ATOM 703 C CA . LYS A 1 85 ? 12.313 4.656 -33.244 1.00 81.06 85 LYS A CA 1
ATOM 704 C C . LYS A 1 85 ? 12.496 3.173 -33.559 1.00 81.06 85 LYS A C 1
ATOM 706 O O . LYS A 1 85 ? 12.725 2.829 -34.715 1.00 81.06 85 LYS A O 1
ATOM 711 N N . PHE A 1 86 ? 12.379 2.302 -32.563 1.00 79.00 86 PHE A N 1
ATOM 712 C CA . PHE A 1 86 ? 12.540 0.860 -32.728 1.00 79.00 86 PHE A CA 1
ATOM 713 C C . PHE A 1 86 ? 11.342 0.214 -33.411 1.00 79.00 86 PHE A C 1
ATOM 715 O O . PHE A 1 86 ? 11.552 -0.690 -34.208 1.00 79.00 86 PHE A O 1
ATOM 722 N N . GLU A 1 87 ? 10.119 0.707 -33.217 1.00 77.12 87 GLU A N 1
ATOM 723 C CA . GLU A 1 87 ? 8.970 0.272 -34.017 1.00 77.12 87 GLU A CA 1
ATOM 724 C C . GLU A 1 87 ? 9.185 0.555 -35.508 1.00 77.12 87 GLU A C 1
ATOM 726 O O . GLU A 1 87 ? 8.971 -0.325 -36.340 1.00 77.12 87 GLU A O 1
ATOM 731 N N . LYS A 1 88 ? 9.672 1.753 -35.861 1.00 76.19 88 LYS A N 1
ATOM 732 C CA . LYS A 1 88 ? 9.982 2.102 -37.259 1.00 76.19 88 LYS A CA 1
ATOM 733 C C . LYS A 1 88 ? 11.065 1.202 -37.850 1.00 76.19 88 LYS A C 1
ATOM 735 O O . LYS A 1 88 ? 10.898 0.734 -38.972 1.00 76.19 88 LYS A O 1
ATOM 740 N N . LEU A 1 89 ? 12.131 0.937 -37.093 1.00 72.94 89 LEU A N 1
ATOM 741 C CA . LEU A 1 89 ? 13.217 0.049 -37.520 1.00 72.94 89 LEU A CA 1
ATOM 742 C C . LEU A 1 89 ? 12.765 -1.419 -37.605 1.00 72.94 89 LEU A C 1
ATOM 744 O O . LEU A 1 89 ? 13.213 -2.134 -38.489 1.00 72.94 89 LEU A O 1
ATOM 748 N N . HIS A 1 90 ? 11.848 -1.863 -36.739 1.00 68.06 90 HIS A N 1
ATOM 749 C CA . HIS A 1 90 ? 11.294 -3.222 -36.765 1.00 68.06 90 HIS A CA 1
ATOM 750 C C . HIS A 1 90 ? 10.301 -3.443 -37.917 1.00 68.06 90 HIS A C 1
ATOM 752 O O . HIS A 1 90 ? 10.141 -4.566 -38.391 1.00 68.06 90 HIS A O 1
ATOM 758 N N . LEU A 1 91 ? 9.617 -2.383 -38.363 1.00 63.41 91 LEU A N 1
ATOM 759 C CA . LEU A 1 91 ? 8.742 -2.404 -39.539 1.00 63.41 91 LEU A CA 1
ATOM 760 C C . LEU A 1 91 ? 9.523 -2.400 -40.863 1.00 63.41 91 LEU A C 1
ATOM 762 O O . LEU A 1 91 ? 8.975 -2.808 -41.888 1.00 63.41 91 LEU A O 1
ATOM 766 N N . GLN A 1 92 ? 10.775 -1.942 -40.857 1.00 62.12 92 GLN A N 1
ATOM 767 C CA . GLN A 1 92 ? 11.692 -2.090 -41.985 1.00 62.12 92 GLN A CA 1
ATOM 768 C C . GLN A 1 92 ? 12.242 -3.524 -41.995 1.00 62.12 92 GLN A C 1
ATOM 770 O O . GLN A 1 92 ? 12.536 -4.092 -40.944 1.00 62.12 92 GLN A O 1
ATOM 775 N N . ALA A 1 93 ? 12.334 -4.154 -43.172 1.00 57.84 93 ALA A N 1
ATOM 776 C CA . ALA A 1 93 ? 12.907 -5.494 -43.262 1.00 57.84 93 ALA A CA 1
ATOM 777 C C . ALA A 1 93 ? 14.348 -5.454 -42.728 1.00 57.84 93 ALA A C 1
ATOM 779 O O . ALA A 1 93 ? 15.084 -4.512 -43.006 1.00 57.84 93 ALA A O 1
ATOM 780 N N . SER A 1 94 ? 14.775 -6.474 -41.977 1.00 59.69 94 SER A N 1
ATOM 781 C CA . SER A 1 94 ? 16.115 -6.519 -41.363 1.00 59.69 94 SER A CA 1
ATOM 782 C C . SER A 1 94 ? 17.270 -6.376 -42.365 1.00 59.69 94 SER A C 1
ATOM 784 O O . SER A 1 94 ? 18.386 -6.058 -41.969 1.00 59.69 94 SER A O 1
ATOM 786 N N . GLU A 1 95 ? 16.999 -6.617 -43.650 1.00 57.09 95 GLU A N 1
ATOM 787 C CA . GLU A 1 95 ? 17.929 -6.479 -44.775 1.00 57.09 95 GLU A CA 1
ATOM 788 C C . GLU A 1 95 ? 18.148 -5.015 -45.220 1.00 57.09 95 GLU A C 1
ATOM 790 O O . GLU A 1 95 ? 19.131 -4.743 -45.904 1.00 57.09 95 GLU A O 1
ATOM 795 N N . ASP A 1 96 ? 17.293 -4.073 -44.796 1.00 64.12 96 ASP A N 1
ATOM 796 C CA . ASP A 1 96 ? 17.356 -2.644 -45.158 1.00 64.12 96 ASP A CA 1
ATOM 797 C C . ASP A 1 96 ? 18.068 -1.766 -44.104 1.00 64.12 96 ASP A C 1
ATOM 799 O O . ASP A 1 96 ? 18.197 -0.553 -44.288 1.00 64.12 96 ASP A O 1
ATOM 803 N N . LEU A 1 97 ? 18.519 -2.349 -42.986 1.00 71.50 97 LEU A N 1
ATOM 804 C CA . LEU A 1 97 ? 19.169 -1.610 -41.898 1.00 71.50 97 LEU A CA 1
ATOM 805 C C . LEU A 1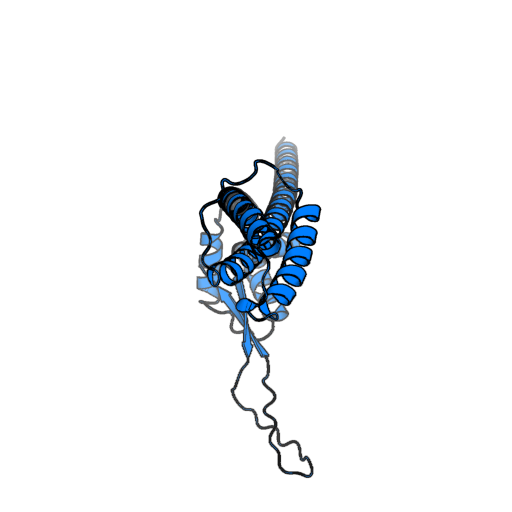 97 ? 20.604 -1.217 -42.267 1.00 71.50 97 LEU A C 1
ATOM 807 O O . LEU A 1 97 ? 21.423 -2.061 -42.639 1.00 71.50 97 LEU A O 1
ATOM 811 N N . THR A 1 98 ? 20.931 0.066 -42.115 1.00 77.94 98 THR A N 1
ATOM 812 C CA . THR A 1 98 ? 22.279 0.582 -42.382 1.00 77.94 98 THR A CA 1
ATOM 813 C C . THR A 1 98 ? 23.241 0.298 -41.224 1.00 77.94 98 THR A C 1
ATOM 815 O O . THR A 1 98 ? 22.832 0.020 -40.097 1.00 77.94 98 THR A O 1
ATOM 818 N N . GLU A 1 99 ? 24.549 0.395 -41.475 1.00 78.69 99 GLU A N 1
ATOM 819 C CA . GLU A 1 99 ? 25.582 0.265 -40.431 1.00 78.69 99 GLU A CA 1
ATOM 820 C C . GLU A 1 99 ? 25.403 1.308 -39.304 1.00 78.69 99 GLU A C 1
ATOM 822 O O . GLU A 1 99 ? 25.612 1.002 -38.128 1.00 78.69 99 GLU A O 1
ATOM 827 N N . ASP A 1 100 ? 24.911 2.506 -39.641 1.00 79.00 100 ASP A N 1
ATOM 828 C CA . ASP A 1 100 ? 24.584 3.568 -38.681 1.00 79.00 100 ASP A CA 1
ATOM 829 C C . ASP A 1 100 ? 23.369 3.212 -37.798 1.00 79.00 100 ASP A C 1
ATOM 831 O O . ASP A 1 100 ? 23.335 3.548 -36.604 1.00 79.00 100 ASP A O 1
ATOM 835 N N . ASP A 1 101 ? 22.379 2.500 -38.352 1.00 78.31 101 ASP A N 1
ATOM 836 C CA . ASP A 1 101 ? 21.226 1.996 -37.593 1.00 78.31 101 ASP A CA 1
ATOM 837 C C . ASP A 1 101 ? 21.671 0.935 -36.586 1.00 78.31 101 ASP A C 1
ATOM 839 O O . ASP A 1 101 ? 21.286 0.983 -35.415 1.00 78.31 101 ASP A O 1
ATOM 843 N N . TRP A 1 102 ? 22.562 0.032 -37.001 1.00 75.38 102 TRP A N 1
ATOM 844 C CA . TRP A 1 102 ? 23.170 -0.960 -36.118 1.00 75.38 102 TRP A CA 1
ATOM 845 C C . TRP A 1 102 ? 23.997 -0.318 -35.003 1.00 75.38 102 TRP A C 1
ATOM 847 O O . TRP A 1 102 ? 23.818 -0.665 -33.833 1.00 75.38 102 TRP A O 1
ATOM 857 N N . ALA A 1 103 ? 24.840 0.669 -35.317 1.00 79.62 103 ALA A N 1
ATOM 858 C CA . ALA A 1 103 ? 25.608 1.408 -34.313 1.00 79.62 103 ALA A CA 1
ATOM 859 C C . ALA A 1 103 ? 24.696 2.114 -33.293 1.00 79.62 103 ALA A C 1
ATOM 861 O O . ALA A 1 103 ? 24.966 2.115 -32.087 1.00 79.62 103 ALA A O 1
ATOM 862 N N . THR A 1 104 ? 23.575 2.663 -33.764 1.00 80.56 104 THR A N 1
ATOM 863 C CA . THR A 1 104 ? 22.549 3.271 -32.913 1.00 80.56 104 THR A CA 1
ATOM 864 C C . THR A 1 104 ? 21.895 2.234 -31.996 1.00 80.56 104 THR A C 1
ATOM 866 O O . THR A 1 104 ? 21.822 2.459 -30.787 1.00 80.56 104 THR A O 1
ATOM 869 N N . ILE A 1 105 ? 21.431 1.100 -32.537 1.00 80.31 105 ILE A N 1
ATOM 870 C CA . ILE A 1 105 ? 20.792 0.022 -31.761 1.00 80.31 105 ILE A CA 1
ATOM 871 C C . ILE A 1 105 ? 21.728 -0.451 -30.648 1.00 80.31 105 ILE A C 1
ATOM 873 O O . ILE A 1 105 ? 21.315 -0.582 -29.496 1.00 80.31 105 ILE A O 1
ATOM 877 N N . GLN A 1 106 ? 23.007 -0.625 -30.966 1.00 79.69 106 GLN A N 1
ATOM 878 C CA . GLN A 1 106 ? 24.027 -1.046 -30.012 1.00 79.69 106 GLN A CA 1
ATOM 879 C C . GLN A 1 106 ? 24.246 -0.049 -28.876 1.00 79.69 106 GLN A C 1
ATOM 881 O O . GLN A 1 106 ? 24.289 -0.415 -27.697 1.00 79.69 106 GLN A O 1
ATOM 886 N N . GLN A 1 107 ? 24.352 1.234 -29.220 1.00 83.25 107 GLN A N 1
ATOM 887 C CA . GLN A 1 107 ? 24.528 2.290 -28.235 1.00 83.25 107 GLN A CA 1
ATOM 888 C C . GLN A 1 107 ? 23.317 2.399 -27.296 1.00 83.25 107 GLN A C 1
ATOM 890 O O . GLN A 1 107 ? 23.482 2.558 -26.082 1.00 83.25 107 GLN A O 1
ATOM 895 N N . GLU A 1 108 ? 22.103 2.325 -27.840 1.00 84.19 108 GLU A N 1
ATOM 896 C CA . GLU A 1 108 ? 20.869 2.415 -27.058 1.00 84.19 108 GLU A CA 1
ATOM 897 C C . GLU A 1 108 ? 20.628 1.149 -26.221 1.00 84.19 108 GLU A C 1
ATOM 899 O O . GLU A 1 108 ? 20.221 1.262 -25.066 1.00 84.19 108 GLU A O 1
ATOM 904 N N . ARG A 1 109 ? 20.997 -0.042 -26.714 1.00 82.69 109 ARG A N 1
ATOM 905 C CA . ARG A 1 109 ? 21.004 -1.290 -25.927 1.00 82.69 109 ARG A CA 1
ATOM 906 C C . ARG A 1 109 ? 21.876 -1.164 -24.683 1.00 82.69 109 ARG A C 1
ATOM 908 O O . ARG A 1 109 ? 21.435 -1.487 -23.581 1.00 82.69 109 ARG A O 1
ATOM 915 N N . ALA A 1 110 ? 23.097 -0.657 -24.838 1.00 82.81 110 ALA A N 1
ATOM 916 C CA . ALA A 1 110 ? 24.015 -0.472 -23.719 1.00 82.81 110 ALA A CA 1
ATOM 917 C C . ALA A 1 110 ? 23.456 0.519 -22.677 1.00 82.81 110 ALA A C 1
ATOM 919 O O . ALA A 1 110 ? 23.560 0.284 -21.472 1.00 82.81 110 ALA A O 1
ATOM 920 N N . LYS A 1 111 ? 22.797 1.600 -23.125 1.00 85.38 111 LYS A N 1
ATOM 921 C CA . LYS A 1 111 ? 22.084 2.542 -22.239 1.00 85.38 111 LYS A CA 1
ATOM 922 C C . LYS A 1 111 ? 20.916 1.877 -21.509 1.00 85.38 111 LYS A C 1
ATOM 924 O O . LYS A 1 111 ? 20.781 2.065 -20.302 1.00 85.38 111 LYS A O 1
ATOM 929 N N . LEU A 1 112 ? 20.099 1.094 -22.215 1.00 87.00 112 LEU A N 1
ATOM 930 C CA . LEU A 1 112 ? 18.955 0.378 -21.644 1.00 87.00 112 LEU A CA 1
ATOM 931 C C . LEU A 1 112 ? 19.391 -0.629 -20.576 1.00 87.00 112 LEU A C 1
ATOM 933 O O . LEU A 1 112 ? 18.775 -0.679 -19.515 1.00 87.00 112 LEU A O 1
ATOM 937 N N . LEU A 1 113 ? 20.473 -1.379 -20.806 1.00 86.69 113 LEU A N 1
ATOM 938 C CA . LEU A 1 113 ? 21.023 -2.310 -19.813 1.00 86.69 113 LEU A CA 1
ATOM 939 C C . LEU A 1 113 ? 21.504 -1.589 -18.547 1.00 86.69 113 LEU A C 1
ATOM 941 O O . LEU A 1 113 ? 21.212 -2.030 -17.437 1.00 86.69 113 LEU A O 1
ATOM 945 N N . PHE A 1 114 ? 22.176 -0.446 -18.690 1.00 87.06 114 PHE A N 1
ATOM 946 C CA . PHE A 1 114 ? 22.598 0.347 -17.534 1.00 87.06 114 PHE A CA 1
ATOM 947 C C . PHE A 1 114 ? 21.424 0.935 -16.750 1.00 87.06 114 PHE A C 1
ATOM 949 O O . PHE A 1 114 ? 21.407 0.864 -15.519 1.00 87.06 114 PHE A O 1
ATOM 956 N N . GLU A 1 115 ? 20.428 1.490 -17.442 1.00 87.56 115 GLU A N 1
ATOM 957 C CA . GLU A 1 115 ? 19.224 2.009 -16.790 1.00 87.56 115 GLU A CA 1
ATOM 958 C C . GLU A 1 115 ? 18.411 0.888 -16.133 1.00 87.56 115 GLU A C 1
ATOM 960 O O . GLU A 1 115 ? 17.919 1.074 -15.020 1.00 87.56 115 GLU A O 1
ATOM 965 N N . LYS A 1 116 ? 18.355 -0.303 -16.744 1.00 89.44 116 LYS A N 1
ATOM 966 C CA . LYS A 1 116 ? 17.777 -1.505 -16.133 1.00 89.44 116 LYS A CA 1
ATOM 967 C C . LYS A 1 116 ? 18.469 -1.846 -14.818 1.00 89.44 116 LYS A C 1
ATOM 969 O O . LYS A 1 116 ? 17.804 -1.901 -13.788 1.00 89.44 116 LYS A O 1
ATOM 974 N N . GLU A 1 117 ? 19.792 -2.009 -14.818 1.00 89.81 117 GLU A N 1
ATOM 975 C CA . GLU A 1 117 ? 20.540 -2.338 -13.598 1.00 89.81 117 GLU A CA 1
ATOM 976 C C . GLU A 1 117 ? 20.373 -1.279 -12.499 1.00 89.81 117 GLU A C 1
ATOM 978 O O . GLU A 1 117 ? 20.293 -1.602 -11.309 1.00 89.81 117 GLU A O 1
ATOM 983 N N . ARG A 1 118 ? 20.349 0.005 -12.878 1.00 89.81 118 ARG A N 1
ATOM 984 C CA . ARG A 1 118 ? 20.131 1.113 -11.941 1.00 89.81 118 ARG A CA 1
ATOM 985 C C . ARG A 1 118 ? 18.736 1.036 -11.325 1.00 89.81 118 ARG A C 1
ATOM 987 O O . ARG A 1 118 ? 18.618 1.051 -10.100 1.00 89.81 118 ARG A O 1
ATOM 994 N N . LEU A 1 119 ? 17.701 0.930 -12.155 1.00 89.94 119 LEU A N 1
ATOM 995 C CA . LEU A 1 119 ? 16.314 0.859 -11.705 1.00 89.94 119 LEU A CA 1
ATOM 996 C C . LEU A 1 119 ? 16.037 -0.409 -10.899 1.00 89.94 119 LEU A C 1
ATOM 998 O O . LEU A 1 119 ? 15.288 -0.343 -9.936 1.00 89.94 119 LEU A O 1
ATOM 1002 N N . GLU A 1 120 ? 16.663 -1.543 -11.212 1.00 91.25 120 GLU A N 1
ATOM 1003 C CA . GLU A 1 120 ? 16.560 -2.764 -10.404 1.00 91.25 120 GLU A CA 1
ATOM 1004 C C . GLU A 1 120 ? 17.148 -2.571 -8.996 1.00 91.25 120 GLU A C 1
ATOM 1006 O O . GLU A 1 120 ? 16.550 -3.003 -8.003 1.00 91.25 120 GLU A O 1
ATOM 1011 N N . LYS A 1 121 ? 18.290 -1.876 -8.879 1.00 89.94 121 LYS A N 1
ATOM 1012 C CA . LYS A 1 121 ? 18.878 -1.515 -7.576 1.00 89.94 121 LYS A CA 1
ATOM 1013 C C . LYS A 1 121 ? 17.965 -0.571 -6.794 1.00 89.94 121 LYS A C 1
ATOM 1015 O O . LYS A 1 121 ? 17.730 -0.812 -5.609 1.00 89.94 121 LYS A O 1
ATOM 1020 N N . GLU A 1 122 ? 17.433 0.462 -7.444 1.00 87.69 122 GLU A N 1
ATOM 1021 C CA . GLU A 1 122 ? 16.486 1.404 -6.831 1.00 87.69 122 GLU A CA 1
ATOM 1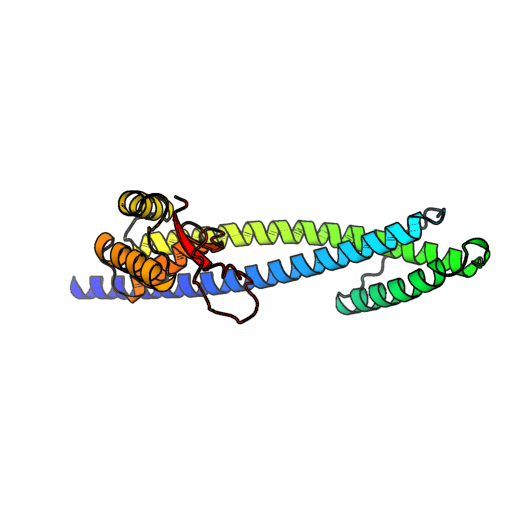022 C C . GLU A 1 122 ? 15.189 0.706 -6.412 1.00 87.69 122 GLU A C 1
ATOM 1024 O O . GLU A 1 122 ? 14.735 0.874 -5.283 1.00 87.69 122 GLU A O 1
ATOM 1029 N N . HIS A 1 123 ? 14.640 -0.159 -7.265 1.00 88.62 123 HIS A N 1
ATOM 1030 C CA . HIS A 1 123 ? 13.452 -0.960 -6.983 1.00 88.62 123 HIS A CA 1
ATOM 1031 C C . HIS A 1 123 ? 13.649 -1.841 -5.745 1.00 88.62 123 HIS A C 1
ATOM 1033 O O . HIS A 1 123 ? 12.774 -1.911 -4.881 1.00 88.62 123 HIS A O 1
ATOM 1039 N N . LYS A 1 124 ? 14.823 -2.476 -5.613 1.00 89.62 124 LYS A N 1
ATOM 1040 C CA . LYS A 1 124 ? 15.166 -3.275 -4.431 1.00 89.62 124 LYS A CA 1
ATOM 1041 C C . LYS A 1 124 ? 15.225 -2.422 -3.161 1.00 89.62 124 LYS A C 1
ATOM 1043 O O . LYS A 1 124 ? 14.633 -2.798 -2.152 1.00 89.62 124 LYS A O 1
ATOM 1048 N N . GLN A 1 125 ? 15.909 -1.278 -3.206 1.00 86.44 125 GLN A N 1
ATOM 1049 C CA . GLN A 1 125 ? 15.995 -0.360 -2.064 1.00 86.44 125 GLN A CA 1
ATOM 1050 C C . GLN A 1 125 ? 14.616 0.166 -1.655 1.00 86.44 125 GLN A C 1
ATOM 1052 O O . GLN A 1 125 ? 14.294 0.231 -0.469 1.00 86.44 125 GLN A O 1
ATOM 1057 N N . LEU A 1 126 ? 13.780 0.495 -2.636 1.00 86.56 126 LEU A N 1
ATOM 1058 C CA . LEU A 1 126 ? 12.426 0.970 -2.409 1.00 86.56 126 LEU A CA 1
ATOM 1059 C C . LEU A 1 126 ? 11.548 -0.103 -1.758 1.00 86.56 126 LEU A C 1
ATOM 1061 O O . LEU A 1 126 ? 10.815 0.192 -0.818 1.00 86.56 126 LEU A O 1
ATOM 1065 N N . HIS A 1 127 ? 11.685 -1.363 -2.176 1.00 85.81 127 HIS A N 1
ATOM 1066 C CA . HIS A 1 127 ? 10.998 -2.485 -1.540 1.00 85.81 127 HIS A CA 1
ATOM 1067 C C . HIS A 1 127 ? 11.386 -2.640 -0.057 1.00 85.81 127 HIS A C 1
ATOM 1069 O O . HIS A 1 127 ? 10.524 -2.849 0.798 1.00 85.81 127 HIS A O 1
ATOM 1075 N N . GLU A 1 128 ? 12.671 -2.469 0.275 1.00 87.25 128 GLU A N 1
ATOM 1076 C CA . GLU A 1 128 ? 13.139 -2.467 1.667 1.00 87.25 128 GLU A CA 1
ATOM 1077 C C . GLU A 1 128 ? 12.558 -1.297 2.479 1.00 87.25 128 GLU A C 1
ATOM 1079 O O . GLU A 1 128 ? 12.206 -1.474 3.648 1.00 87.25 128 GLU A O 1
ATOM 1084 N 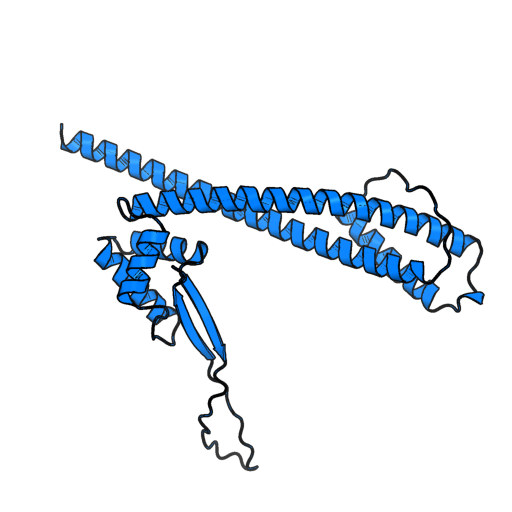N . LEU A 1 129 ? 12.447 -0.105 1.882 1.00 86.62 129 LEU A N 1
ATOM 1085 C CA . LEU A 1 129 ? 11.847 1.066 2.530 1.00 86.62 129 LEU A CA 1
ATOM 1086 C C . LEU A 1 129 ? 10.348 0.879 2.774 1.00 86.62 129 LEU A C 1
ATOM 1088 O O . LEU A 1 129 ? 9.886 1.156 3.879 1.00 86.62 129 LEU A O 1
ATOM 1092 N N . ILE A 1 130 ? 9.609 0.359 1.792 1.00 83.56 130 ILE A N 1
ATOM 1093 C CA . ILE A 1 130 ? 8.188 0.010 1.933 1.00 83.56 130 ILE A CA 1
ATOM 1094 C C . ILE A 1 130 ? 8.007 -0.975 3.092 1.00 83.56 130 ILE A C 1
ATOM 1096 O O . ILE A 1 130 ? 7.190 -0.738 3.980 1.00 83.56 130 ILE A O 1
ATOM 1100 N N . ALA A 1 131 ? 8.817 -2.038 3.151 1.00 88.75 131 ALA A N 1
ATOM 1101 C CA . ALA A 1 131 ? 8.743 -3.020 4.230 1.00 88.75 131 ALA A CA 1
ATOM 1102 C C . ALA A 1 131 ? 9.007 -2.392 5.614 1.00 88.75 131 ALA A C 1
ATOM 1104 O O . ALA A 1 131 ? 8.238 -2.606 6.554 1.00 88.75 131 ALA A O 1
ATOM 1105 N N . LYS A 1 132 ? 10.058 -1.569 5.743 1.00 87.12 132 LYS A N 1
ATOM 1106 C CA . LYS A 1 132 ? 10.395 -0.879 7.002 1.00 87.12 132 LYS A CA 1
ATOM 1107 C C . LYS A 1 132 ? 9.297 0.089 7.443 1.00 87.12 132 LYS A C 1
ATOM 1109 O O . LYS A 1 132 ? 8.885 0.049 8.601 1.00 87.12 132 LYS A O 1
ATOM 1114 N N . THR A 1 133 ? 8.796 0.927 6.535 1.00 86.25 133 THR A N 1
ATOM 1115 C CA . THR A 1 133 ? 7.701 1.863 6.832 1.00 86.25 133 THR A CA 1
ATOM 1116 C C . THR A 1 133 ? 6.421 1.111 7.194 1.00 86.25 133 THR A C 1
ATOM 1118 O O . THR A 1 133 ? 5.680 1.547 8.073 1.00 86.25 133 THR A O 1
ATOM 1121 N N . GLY A 1 134 ? 6.180 -0.049 6.578 1.00 86.50 134 GLY A N 1
ATOM 1122 C CA . GLY A 1 134 ? 5.031 -0.907 6.869 1.00 86.50 134 GLY A CA 1
ATOM 1123 C C . GLY A 1 134 ? 5.052 -1.442 8.293 1.00 86.50 134 GLY A C 1
ATOM 1124 O O . GLY A 1 134 ? 4.044 -1.349 8.993 1.00 86.50 134 GLY A O 1
ATOM 1125 N N . ASN A 1 135 ? 6.215 -1.914 8.747 1.00 89.00 135 ASN A N 1
ATOM 1126 C CA . ASN A 1 135 ? 6.404 -2.360 10.127 1.00 89.00 135 ASN A CA 1
ATOM 1127 C C . ASN A 1 135 ? 6.171 -1.217 11.123 1.00 89.00 135 ASN A C 1
ATOM 1129 O O . ASN A 1 135 ? 5.373 -1.374 12.043 1.00 89.00 135 ASN A O 1
ATOM 1133 N N . LEU A 1 136 ? 6.775 -0.044 10.895 1.00 87.69 136 LEU A N 1
ATOM 1134 C CA . LEU A 1 136 ? 6.584 1.131 11.759 1.00 87.69 136 LEU A CA 1
ATOM 1135 C C . LEU A 1 136 ? 5.115 1.572 11.826 1.00 87.69 136 LEU A C 1
ATOM 1137 O O . LEU A 1 136 ? 4.605 1.927 12.889 1.00 87.69 136 LEU A O 1
ATOM 1141 N N . LEU A 1 137 ? 4.409 1.529 10.694 1.00 89.50 137 LEU A N 1
ATOM 1142 C CA . LEU A 1 137 ? 2.990 1.858 10.639 1.00 89.50 137 LEU A CA 1
ATOM 1143 C C . LEU A 1 137 ? 2.147 0.840 11.420 1.00 89.50 137 LEU A C 1
ATOM 1145 O O . LEU A 1 137 ? 1.192 1.232 12.094 1.00 89.50 137 LEU A O 1
ATOM 1149 N N . MET A 1 138 ? 2.497 -0.446 11.354 1.00 90.94 138 MET A N 1
ATOM 1150 C CA . MET A 1 138 ? 1.823 -1.492 12.120 1.00 90.94 138 MET A CA 1
ATOM 1151 C C . MET A 1 138 ? 2.083 -1.353 13.627 1.00 90.94 138 MET A C 1
ATOM 1153 O O . MET A 1 138 ? 1.136 -1.413 14.405 1.00 90.94 138 MET A O 1
ATOM 1157 N N . GLU A 1 139 ? 3.316 -1.066 14.046 1.00 89.44 139 GLU A N 1
ATOM 1158 C CA . GLU A 1 139 ? 3.661 -0.794 15.452 1.00 89.44 139 GLU A CA 1
ATOM 1159 C C . GLU A 1 139 ? 2.906 0.426 16.008 1.00 89.44 139 GLU A C 1
ATOM 1161 O O . GLU A 1 139 ? 2.379 0.402 17.126 1.00 89.44 139 GLU A O 1
ATOM 1166 N N . ALA A 1 140 ? 2.791 1.494 15.211 1.00 88.50 140 ALA A N 1
ATOM 1167 C CA . ALA A 1 140 ? 2.025 2.679 15.588 1.00 88.50 140 ALA A CA 1
ATOM 1168 C C . ALA A 1 140 ? 0.526 2.368 15.748 1.00 88.50 140 ALA A C 1
ATOM 1170 O O . ALA A 1 140 ? -0.114 2.846 16.688 1.00 88.50 140 ALA A O 1
ATOM 1171 N N . ARG A 1 141 ? -0.036 1.539 14.858 1.00 91.94 141 ARG A N 1
ATOM 1172 C CA . ARG A 1 141 ? -1.427 1.066 14.946 1.00 91.94 141 ARG A CA 1
ATOM 1173 C C . ARG A 1 141 ? -1.652 0.189 16.170 1.00 91.94 141 ARG A C 1
ATOM 1175 O O . ARG A 1 141 ? -2.664 0.363 16.845 1.00 91.94 141 ARG A O 1
ATOM 1182 N N . GLU A 1 142 ? -0.718 -0.709 16.464 1.00 92.25 142 GLU A N 1
ATOM 1183 C CA . GLU A 1 142 ? -0.756 -1.583 17.637 1.00 92.25 142 GLU A CA 1
ATOM 1184 C C . GLU A 1 142 ? -0.806 -0.756 18.924 1.00 92.25 142 GLU A C 1
ATOM 1186 O O . GLU A 1 142 ? -1.693 -0.932 19.758 1.00 92.25 142 GLU A O 1
ATOM 1191 N N . THR A 1 143 ? 0.077 0.240 19.025 1.00 89.81 143 THR A N 1
ATOM 1192 C CA . THR A 1 143 ? 0.117 1.175 20.156 1.00 89.81 143 THR A CA 1
ATOM 1193 C C . THR A 1 143 ? -1.202 1.942 20.293 1.00 89.81 143 THR A C 1
ATOM 1195 O O . THR A 1 143 ? -1.775 2.005 21.380 1.00 89.81 143 THR A O 1
ATOM 1198 N N . ALA A 1 144 ? -1.737 2.474 19.188 1.00 89.19 144 ALA A N 1
ATOM 1199 C CA . ALA A 1 144 ? -3.018 3.180 19.193 1.00 89.19 144 ALA A CA 1
ATOM 1200 C C . ALA A 1 144 ? -4.187 2.272 19.622 1.00 89.19 144 ALA A C 1
ATOM 1202 O O . ALA A 1 144 ? -5.067 2.701 20.371 1.00 89.19 144 ALA A O 1
ATOM 1203 N N . CYS A 1 145 ? -4.201 1.017 19.165 1.00 92.50 145 CYS A N 1
ATOM 1204 C CA . CYS A 1 145 ? -5.207 0.027 19.544 1.00 92.50 145 CYS A CA 1
ATOM 1205 C C . CYS A 1 145 ? -5.149 -0.276 21.044 1.00 92.50 145 CYS A C 1
ATOM 1207 O O . CYS A 1 145 ? -6.179 -0.230 21.723 1.00 92.50 145 CYS A O 1
ATOM 1209 N N . PHE A 1 146 ? -3.943 -0.501 21.566 1.00 91.69 146 PHE A N 1
ATOM 1210 C CA . PHE A 1 146 ? -3.699 -0.775 22.977 1.00 91.69 146 PHE A CA 1
ATOM 1211 C C . PHE A 1 146 ? -4.170 0.374 23.872 1.00 91.69 146 PHE A C 1
ATOM 1213 O O . PHE A 1 146 ? -4.846 0.144 24.878 1.00 91.69 146 PHE A O 1
ATOM 1220 N N . GLU A 1 147 ? -3.879 1.620 23.487 1.00 89.06 147 GLU A N 1
ATOM 1221 C CA . GLU A 1 147 ? -4.341 2.806 24.212 1.00 89.06 147 GLU A CA 1
ATOM 1222 C C . GLU A 1 147 ? -5.869 2.947 24.188 1.00 89.06 147 GLU A C 1
ATOM 1224 O O . GLU A 1 147 ? -6.478 3.169 25.237 1.00 89.06 147 GLU A O 1
ATOM 1229 N N . LEU A 1 148 ? -6.502 2.784 23.018 1.00 89.50 148 LEU A N 1
ATOM 1230 C CA . LEU A 1 148 ? -7.958 2.903 22.872 1.00 89.50 148 LEU A CA 1
ATOM 1231 C C . LEU A 1 148 ? -8.695 1.853 23.703 1.00 89.50 148 LEU A C 1
ATOM 1233 O O . LEU A 1 148 ? -9.649 2.167 24.409 1.00 89.50 148 LEU A O 1
ATOM 1237 N N . THR A 1 149 ? -8.240 0.607 23.641 1.00 90.06 149 THR A N 1
ATOM 1238 C CA . THR A 1 149 ? -8.900 -0.538 24.282 1.00 90.06 149 THR A CA 1
ATOM 1239 C C . THR A 1 149 ? -8.484 -0.748 25.735 1.00 90.06 149 THR A C 1
ATOM 1241 O O . THR A 1 149 ? -9.015 -1.640 26.392 1.00 90.06 149 THR A O 1
ATOM 1244 N N . LYS A 1 150 ? -7.575 0.087 26.258 1.00 88.56 150 LYS A N 1
ATOM 1245 C CA . LYS A 1 150 ? -7.017 -0.004 27.618 1.00 88.56 150 LYS A CA 1
ATOM 1246 C C . LYS A 1 150 ? -6.293 -1.329 27.878 1.00 88.56 150 LYS A C 1
ATOM 1248 O O . LYS A 1 150 ? -6.377 -1.871 28.980 1.00 88.56 150 LYS A O 1
ATOM 1253 N N . GLY A 1 151 ? -5.562 -1.814 26.879 1.00 90.06 151 GLY A N 1
ATOM 1254 C CA . GLY A 1 151 ? -4.618 -2.916 27.042 1.00 90.06 151 GLY A CA 1
ATOM 1255 C C . GLY A 1 151 ? -4.795 -4.105 26.103 1.00 90.06 151 GLY A C 1
ATOM 1256 O O . GLY A 1 151 ? -4.125 -5.115 26.304 1.00 90.06 151 GLY A O 1
ATOM 1257 N N . HIS A 1 152 ? -5.676 -4.027 25.103 1.00 92.94 152 HIS A N 1
ATOM 1258 C CA . HIS A 1 152 ? -5.831 -5.099 24.122 1.00 92.94 152 HIS A CA 1
ATOM 1259 C C . HIS A 1 152 ? -5.007 -4.821 22.866 1.00 92.94 152 HIS A C 1
ATOM 1261 O O . HIS A 1 152 ? -5.044 -3.724 22.312 1.00 92.94 152 HIS A O 1
ATOM 1267 N N . SER A 1 153 ? -4.282 -5.844 22.415 1.00 94.31 153 SER A N 1
ATOM 1268 C CA . SER A 1 153 ? -3.602 -5.844 21.121 1.00 94.31 153 SER A CA 1
ATOM 1269 C C . SER A 1 153 ? -4.593 -5.889 19.961 1.00 94.31 153 SER A C 1
ATOM 1271 O O . SER A 1 153 ? -5.740 -6.315 20.140 1.00 94.31 153 SER A O 1
ATOM 1273 N N . ILE A 1 154 ? -4.146 -5.543 18.749 1.00 94.81 154 ILE A N 1
ATOM 1274 C CA . ILE A 1 154 ? -4.974 -5.672 17.536 1.00 94.81 154 ILE A CA 1
ATOM 1275 C C . ILE A 1 154 ? -5.469 -7.114 17.374 1.00 94.81 154 ILE A C 1
ATOM 1277 O O . ILE A 1 154 ? -6.656 -7.331 17.130 1.00 94.81 154 ILE A O 1
ATOM 1281 N N . SER A 1 155 ? -4.589 -8.098 17.580 1.00 93.75 155 SER A N 1
ATOM 1282 C CA . SER A 1 155 ? -4.944 -9.521 17.524 1.00 93.75 155 SER A CA 1
ATOM 1283 C C . SER A 1 155 ? -5.988 -9.896 18.575 1.00 93.75 155 SER A C 1
ATOM 1285 O O . SER A 1 155 ? -6.977 -10.537 18.241 1.00 93.75 155 SER A O 1
ATOM 1287 N N . SER A 1 156 ? -5.841 -9.428 19.821 1.00 94.19 156 SER A N 1
ATOM 1288 C CA . SER A 1 156 ? -6.822 -9.702 20.881 1.00 94.19 156 SER A CA 1
ATOM 1289 C C . SER A 1 156 ? -8.198 -9.120 20.546 1.00 94.19 156 SER A C 1
ATOM 1291 O O . SER A 1 156 ? -9.224 -9.755 20.791 1.00 94.19 156 SER A O 1
ATOM 1293 N N . VAL A 1 157 ? -8.247 -7.924 19.953 1.00 94.56 157 VAL A N 1
ATOM 1294 C CA . VAL A 1 157 ? -9.506 -7.331 19.479 1.00 94.56 157 VAL A CA 1
ATOM 1295 C C . VAL A 1 157 ? -10.095 -8.141 18.321 1.00 94.56 157 VAL A C 1
ATOM 1297 O O . VAL A 1 157 ? -11.306 -8.371 18.302 1.00 94.56 157 VAL A O 1
ATOM 1300 N N . GLY A 1 158 ? -9.253 -8.604 17.393 1.00 93.56 158 GLY A N 1
ATOM 1301 C CA . GLY A 1 158 ? -9.639 -9.500 16.303 1.00 93.56 158 GLY A CA 1
ATOM 1302 C C . GLY A 1 158 ? -10.265 -10.801 16.807 1.00 93.56 158 GLY A C 1
ATOM 1303 O O . GLY A 1 158 ? -11.345 -11.173 16.356 1.00 93.56 158 GLY A O 1
ATOM 1304 N N . GLU A 1 159 ? -9.659 -11.444 17.805 1.00 94.44 159 GLU A N 1
ATOM 1305 C CA . GLU A 1 159 ? -10.210 -12.642 18.447 1.00 94.44 159 GLU A CA 1
ATOM 1306 C C . GLU A 1 159 ? -11.585 -12.366 19.063 1.00 94.44 159 GLU A C 1
ATOM 1308 O O . GLU A 1 159 ? -12.510 -13.153 18.885 1.00 94.44 159 GLU A O 1
ATOM 1313 N N . LYS A 1 160 ? -11.773 -11.216 19.729 1.00 94.38 160 LYS A N 1
ATOM 1314 C CA . LYS A 1 160 ? -13.085 -10.840 20.287 1.00 94.38 160 LYS A CA 1
ATOM 1315 C C . LYS A 1 160 ? -14.150 -10.618 19.226 1.00 94.38 160 LYS A C 1
ATOM 1317 O O . LYS A 1 160 ? -15.317 -10.917 19.473 1.00 94.38 160 LYS A O 1
ATOM 1322 N N . LEU A 1 161 ? -13.763 -10.107 18.065 1.00 93.62 161 LEU A N 1
ATOM 1323 C CA . LEU A 1 161 ? -14.656 -9.990 16.921 1.00 93.62 161 LEU A CA 1
ATOM 1324 C C . LEU A 1 161 ? -15.011 -11.364 16.347 1.00 93.62 161 LEU A C 1
ATOM 1326 O O . LEU A 1 161 ? -16.184 -11.623 16.089 1.00 93.62 161 LEU A O 1
ATOM 1330 N N . LEU A 1 162 ? -14.027 -12.252 16.216 1.00 93.69 162 LEU A N 1
ATOM 1331 C CA . LEU A 1 162 ? -14.219 -13.611 15.715 1.00 93.69 162 LEU A CA 1
ATOM 1332 C C . LEU A 1 162 ? -15.061 -14.471 16.673 1.00 93.69 162 LEU A C 1
ATOM 1334 O O . LEU A 1 162 ? -15.907 -15.233 16.218 1.00 93.69 162 LEU A O 1
ATOM 1338 N N . GLU A 1 163 ? -14.905 -14.303 17.989 1.00 93.50 163 GLU A N 1
ATOM 1339 C CA . GLU A 1 163 ? -15.765 -14.917 19.012 1.00 93.50 163 GLU A CA 1
ATOM 1340 C C . GLU A 1 163 ? -17.236 -14.482 18.876 1.00 93.50 163 GLU A C 1
ATOM 1342 O O . GLU A 1 163 ? -18.135 -15.265 19.177 1.00 93.50 163 GLU A O 1
ATOM 1347 N N . HIS A 1 164 ? -17.494 -13.237 18.457 1.00 92.94 164 HIS A N 1
ATOM 1348 C CA . HIS A 1 164 ? -18.845 -12.675 18.409 1.00 92.94 164 HIS A CA 1
ATOM 1349 C C . HIS A 1 164 ? -19.554 -12.893 17.068 1.00 92.94 164 HIS A C 1
ATOM 1351 O O . HIS A 1 164 ? -20.706 -13.315 17.046 1.00 92.94 164 HIS A O 1
ATOM 1357 N N . PHE A 1 165 ? -18.873 -12.601 15.959 1.00 90.44 165 PHE A N 1
ATOM 1358 C CA . PHE A 1 165 ? -19.439 -12.659 14.609 1.00 90.44 165 PHE A CA 1
ATOM 1359 C C . PHE A 1 165 ? -19.026 -13.922 13.839 1.00 90.44 165 PHE A C 1
ATOM 1361 O O . PHE A 1 165 ? -19.581 -14.211 12.785 1.00 90.44 165 PHE A O 1
ATOM 1368 N N . GLY A 1 166 ? -18.041 -14.685 14.319 1.00 89.19 166 GLY A N 1
ATOM 1369 C CA . GLY A 1 166 ? -17.386 -15.713 13.515 1.00 89.19 166 GLY A CA 1
ATOM 1370 C C . GLY A 1 166 ? -16.465 -15.106 12.451 1.00 89.19 166 GLY A C 1
ATOM 1371 O O . GLY A 1 166 ? -16.007 -13.971 12.559 1.00 89.19 166 GLY A O 1
ATOM 1372 N N . LYS A 1 167 ? -16.173 -15.867 11.390 1.00 88.69 167 LYS A N 1
ATOM 1373 C CA . LYS A 1 167 ? -15.280 -15.411 10.303 1.00 88.69 167 LYS A CA 1
ATOM 1374 C C . LYS A 1 167 ? -15.907 -14.356 9.389 1.00 88.69 167 LYS A C 1
ATOM 1376 O O . LYS A 1 167 ? -15.190 -13.731 8.608 1.00 88.69 167 LYS A O 1
ATOM 1381 N N . LYS A 1 168 ? -17.234 -14.217 9.413 1.00 85.81 168 LYS A N 1
ATOM 1382 C CA . LYS A 1 168 ? -17.986 -13.334 8.521 1.00 85.81 168 LYS A CA 1
ATOM 1383 C C . LYS A 1 168 ? -19.136 -12.698 9.278 1.00 85.81 168 LYS A C 1
ATOM 1385 O O . LYS A 1 168 ? -19.842 -13.398 9.990 1.00 85.81 168 LYS A O 1
ATOM 1390 N N . VAL A 1 169 ? -19.360 -11.409 9.064 1.00 82.31 169 VAL A N 1
ATOM 1391 C CA . VAL A 1 169 ? -20.589 -10.758 9.525 1.00 82.31 169 VAL A CA 1
ATOM 1392 C C . VAL A 1 169 ? -21.673 -11.048 8.490 1.00 82.31 169 VAL A C 1
ATOM 1394 O O . VAL A 1 169 ? -21.503 -10.702 7.319 1.00 82.31 169 VAL A O 1
ATOM 1397 N N . ASP A 1 170 ? -22.758 -11.708 8.901 1.00 71.12 170 ASP A N 1
ATOM 1398 C CA . ASP A 1 170 ? -23.885 -12.096 8.035 1.00 71.12 170 ASP A CA 1
ATOM 1399 C C . ASP A 1 170 ? -24.794 -10.895 7.705 1.00 71.12 170 ASP A C 1
ATOM 1401 O O . ASP A 1 170 ? -26.000 -10.885 7.938 1.00 71.12 170 ASP A O 1
ATOM 1405 N N . VAL A 1 171 ? -24.187 -9.852 7.139 1.00 72.62 171 VAL A N 1
ATOM 1406 C CA . VAL A 1 171 ? -24.856 -8.640 6.673 1.00 72.62 171 VAL A CA 1
ATOM 1407 C C . VAL A 1 171 ? -24.352 -8.307 5.273 1.00 72.62 171 VAL A C 1
ATOM 1409 O O . VAL A 1 171 ? -23.147 -8.203 5.048 1.00 72.62 171 VAL A O 1
ATOM 1412 N N . LEU A 1 172 ? -25.295 -8.156 4.337 1.00 70.69 172 LEU A N 1
ATOM 1413 C CA . LEU A 1 172 ? -25.023 -7.958 2.905 1.00 70.69 172 LEU A CA 1
ATOM 1414 C C . LEU A 1 172 ? -24.537 -6.530 2.585 1.00 70.69 172 LEU A C 1
ATOM 1416 O O . LEU A 1 172 ? -23.822 -6.304 1.609 1.00 70.69 172 LEU A O 1
ATOM 1420 N N . ASP A 1 173 ? -24.936 -5.564 3.412 1.00 81.06 173 ASP A N 1
ATOM 1421 C CA . ASP A 1 173 ? -24.657 -4.143 3.221 1.00 81.06 173 ASP A CA 1
ATOM 1422 C C . ASP A 1 173 ? -23.411 -3.684 3.995 1.00 81.06 173 ASP A C 1
ATOM 1424 O O . ASP A 1 173 ? -23.222 -4.019 5.172 1.00 81.06 173 ASP A O 1
ATOM 1428 N N . TYR A 1 174 ? -22.570 -2.887 3.329 1.00 85.62 174 TYR A N 1
ATOM 1429 C CA . TYR A 1 174 ? -21.336 -2.344 3.899 1.00 85.62 174 TYR A CA 1
ATOM 1430 C C . TYR A 1 174 ? -21.603 -1.525 5.167 1.00 85.62 174 TYR A C 1
ATOM 1432 O O . TYR A 1 174 ? -20.966 -1.770 6.196 1.00 85.62 174 TYR A O 1
ATOM 1440 N N . GLU A 1 175 ? -22.542 -0.576 5.107 1.00 87.38 175 GLU A N 1
ATOM 1441 C CA . GLU A 1 175 ? -22.803 0.381 6.184 1.00 87.38 175 GLU A CA 1
ATOM 1442 C C . GLU A 1 175 ? -23.483 -0.282 7.376 1.00 87.38 175 GLU A C 1
ATOM 1444 O O . GLU A 1 175 ? -23.128 0.014 8.520 1.00 87.38 175 GLU A O 1
ATOM 1449 N N . ILE A 1 176 ? -24.414 -1.209 7.134 1.00 87.62 176 ILE A N 1
ATOM 1450 C CA . ILE A 1 176 ? -25.062 -1.962 8.213 1.00 87.62 176 ILE A CA 1
ATOM 1451 C C . ILE A 1 176 ? -24.017 -2.813 8.943 1.00 87.62 176 ILE A C 1
ATOM 1453 O O . ILE A 1 176 ? -23.884 -2.690 10.162 1.00 87.62 176 ILE A O 1
ATOM 1457 N N . GLY A 1 177 ? -23.209 -3.597 8.219 1.00 88.31 177 GLY A N 1
ATOM 1458 C CA . GLY A 1 177 ? -22.180 -4.434 8.842 1.00 88.31 177 GLY A CA 1
ATOM 1459 C C . GLY A 1 177 ? -21.129 -3.602 9.583 1.00 88.31 177 GLY A C 1
ATOM 1460 O O . GLY A 1 177 ? -20.762 -3.901 10.720 1.00 88.31 177 GLY A O 1
ATOM 1461 N N . ARG A 1 178 ? -20.718 -2.472 8.998 1.00 92.31 178 ARG A N 1
ATOM 1462 C CA . ARG A 1 178 ? -19.826 -1.510 9.650 1.00 92.31 178 ARG A CA 1
ATOM 1463 C C . ARG A 1 178 ? -20.436 -0.950 10.935 1.00 92.31 178 ARG A C 1
ATOM 1465 O O . ARG A 1 178 ? -19.742 -0.827 11.946 1.00 92.31 178 ARG A O 1
ATOM 1472 N N . HIS A 1 179 ? -21.720 -0.601 10.916 1.00 92.75 179 HIS A N 1
ATOM 1473 C CA . HIS A 1 179 ? -22.420 -0.092 12.090 1.00 92.75 179 HIS A CA 1
ATOM 1474 C C . HIS A 1 179 ? -22.478 -1.131 13.212 1.00 92.75 179 HIS A C 1
ATOM 1476 O O . HIS A 1 179 ? -22.238 -0.780 14.369 1.00 92.75 179 HIS A O 1
ATOM 1482 N N . GLU A 1 180 ? -22.755 -2.392 12.884 1.00 93.12 180 GLU A N 1
ATOM 1483 C CA . GLU A 1 180 ? -22.793 -3.491 13.852 1.00 93.12 180 GLU A CA 1
ATOM 1484 C C . GLU A 1 180 ? -21.434 -3.739 14.500 1.00 93.12 180 GLU A C 1
ATOM 1486 O O . GLU A 1 180 ? -21.344 -3.795 15.728 1.00 93.12 180 GLU A O 1
ATOM 1491 N N . ILE A 1 181 ? -20.363 -3.789 13.702 1.00 93.94 181 ILE A N 1
ATOM 1492 C CA . ILE A 1 181 ? -19.001 -3.943 14.223 1.00 93.94 181 ILE A CA 1
ATOM 1493 C C . ILE A 1 181 ? -18.659 -2.773 15.154 1.00 93.94 181 ILE A C 1
ATOM 1495 O O . ILE A 1 181 ? -18.213 -2.983 16.282 1.00 93.94 181 ILE A O 1
ATOM 1499 N N . ILE A 1 182 ? -18.909 -1.527 14.734 1.00 94.44 182 ILE A N 1
ATOM 1500 C CA . ILE A 1 182 ? -18.641 -0.342 15.567 1.00 94.44 182 ILE A CA 1
ATOM 1501 C C . ILE A 1 182 ? -19.458 -0.384 16.862 1.00 94.44 182 ILE A C 1
ATOM 1503 O O . ILE A 1 182 ? -18.945 -0.021 17.924 1.00 94.44 182 ILE A O 1
ATOM 1507 N N . LYS A 1 183 ? -20.724 -0.809 16.794 1.00 95.25 183 LYS A N 1
ATOM 1508 C CA . LYS A 1 183 ? -21.588 -0.951 17.969 1.00 95.25 183 LYS A CA 1
ATOM 1509 C C . LYS A 1 183 ? -21.011 -1.976 18.945 1.00 95.25 183 LYS A C 1
ATOM 1511 O O . LYS A 1 183 ? -20.856 -1.646 20.121 1.00 95.25 183 LYS A O 1
ATOM 1516 N N . PHE A 1 184 ? -20.611 -3.147 18.455 1.00 95.62 184 PHE A N 1
ATOM 1517 C CA . PHE A 1 184 ? -19.950 -4.171 19.260 1.00 95.62 184 PHE A CA 1
ATOM 1518 C C . PHE A 1 184 ? -18.674 -3.640 19.926 1.00 95.62 184 PHE A C 1
ATOM 1520 O O . PHE A 1 184 ? -18.525 -3.754 21.142 1.00 95.62 184 PHE A O 1
ATOM 1527 N N . LEU A 1 185 ? -17.778 -2.997 19.167 1.00 95.38 185 LEU A N 1
ATOM 1528 C CA . LEU A 1 185 ? -16.528 -2.440 19.701 1.00 95.38 185 LEU A CA 1
ATOM 1529 C C . LEU A 1 185 ? -16.793 -1.410 20.807 1.00 95.38 185 LEU A C 1
ATOM 1531 O O . LEU A 1 185 ? -16.115 -1.394 21.836 1.00 95.38 185 LEU A O 1
ATOM 1535 N N . ARG A 1 186 ? -17.814 -0.568 20.615 1.00 95.31 186 ARG A N 1
ATOM 1536 C CA . ARG A 1 186 ? -18.230 0.437 21.594 1.00 95.31 186 ARG A CA 1
ATOM 1537 C C . ARG A 1 186 ? -18.665 -0.198 22.910 1.00 95.31 186 ARG A C 1
ATOM 1539 O O . ARG A 1 186 ? -18.254 0.261 23.973 1.00 95.31 186 ARG A O 1
ATOM 1546 N N . GLU A 1 187 ? -19.501 -1.226 22.833 1.00 95.25 187 GLU A N 1
ATOM 1547 C CA . GLU A 1 187 ? -20.058 -1.918 23.996 1.00 95.25 187 GLU A CA 1
ATOM 1548 C C . GLU A 1 187 ? -18.993 -2.764 24.706 1.00 95.25 18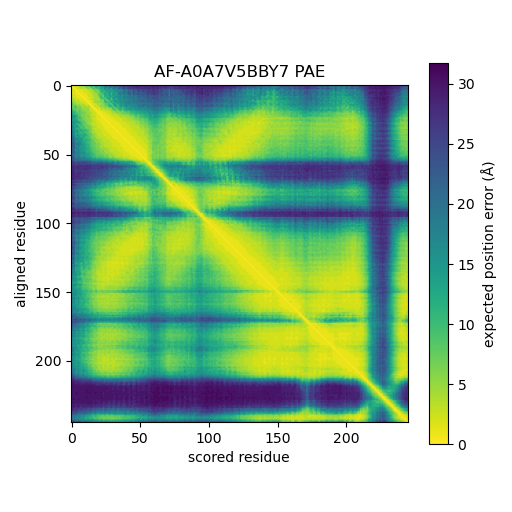7 GLU A C 1
ATOM 1550 O O . GLU A 1 187 ? -18.833 -2.659 25.922 1.00 95.25 187 GLU A O 1
ATOM 1555 N N . LYS A 1 188 ? -18.208 -3.538 23.948 1.00 94.81 188 LYS A N 1
ATOM 1556 C CA . LYS A 1 188 ? -17.206 -4.468 24.481 1.00 94.81 188 LYS A CA 1
ATOM 1557 C C . LYS A 1 188 ? -16.057 -3.760 25.194 1.00 94.81 188 LYS A C 1
ATOM 1559 O O . LYS A 1 188 ? -15.652 -4.201 26.267 1.00 94.81 188 LYS A O 1
ATOM 1564 N N . PHE A 1 189 ? -15.551 -2.672 24.613 1.00 92.94 189 PHE A N 1
ATOM 1565 C CA . PHE A 1 189 ? -14.385 -1.941 25.127 1.00 92.94 189 PHE A CA 1
ATOM 1566 C C . PHE A 1 189 ? -14.757 -0.636 25.850 1.00 92.94 189 PHE A C 1
ATOM 1568 O O . PHE A 1 189 ? -13.876 0.124 26.250 1.00 92.94 189 PHE A O 1
ATOM 1575 N N . GLN A 1 190 ? -16.056 -0.382 26.063 1.00 92.25 190 GLN A N 1
ATOM 1576 C CA . GLN A 1 190 ? -16.579 0.812 26.747 1.00 92.25 190 GLN A CA 1
ATOM 1577 C C . GLN A 1 190 ? -16.059 2.124 26.138 1.00 92.25 190 GLN A C 1
ATOM 1579 O O . GLN A 1 190 ? -15.640 3.043 26.848 1.00 92.25 190 GLN A O 1
ATOM 1584 N N . LEU A 1 191 ? -16.069 2.190 24.809 1.00 91.50 191 LEU A N 1
ATOM 1585 C CA . LEU A 1 191 ? -15.577 3.330 24.041 1.00 91.50 191 LEU A CA 1
ATOM 1586 C C . LEU A 1 191 ? -16.697 4.336 23.788 1.00 91.50 191 LEU A C 1
ATOM 1588 O O . LEU A 1 191 ? -17.884 4.001 23.787 1.00 91.50 191 LEU A O 1
ATOM 1592 N N . ASN A 1 192 ? -16.335 5.581 23.498 1.00 91.31 192 ASN A N 1
ATOM 1593 C CA . ASN A 1 192 ? -17.279 6.505 22.879 1.00 91.31 192 ASN A CA 1
ATOM 1594 C C . ASN A 1 192 ? -17.396 6.242 21.361 1.00 91.31 192 ASN A C 1
ATOM 1596 O O . ASN A 1 192 ? -16.655 5.457 20.770 1.00 91.31 192 ASN A O 1
ATOM 1600 N N . ARG A 1 193 ? -18.348 6.904 20.689 1.00 88.75 193 ARG A N 1
ATOM 1601 C CA . ARG A 1 193 ? -18.588 6.703 19.245 1.00 88.75 193 ARG A CA 1
ATOM 1602 C C . ARG A 1 193 ? -17.377 7.062 18.371 1.00 88.75 193 ARG A C 1
ATOM 1604 O O . ARG A 1 193 ? -17.206 6.462 17.316 1.00 88.75 193 ARG A O 1
ATOM 1611 N N . ILE A 1 194 ? -16.587 8.060 18.765 1.00 89.06 194 ILE A N 1
ATOM 1612 C CA . ILE A 1 194 ? -15.421 8.526 18.001 1.00 89.06 194 ILE A CA 1
ATOM 1613 C C . ILE A 1 194 ? -14.276 7.519 18.146 1.00 89.06 194 ILE A C 1
ATOM 1615 O O . ILE A 1 194 ? -13.674 7.137 17.150 1.00 89.06 194 ILE A O 1
ATOM 1619 N N . GLU A 1 195 ? -14.028 7.047 19.365 1.00 90.06 195 GLU A N 1
ATOM 1620 C CA . GLU A 1 195 ? -13.024 6.025 19.679 1.00 90.06 195 GLU A CA 1
ATOM 1621 C C . GLU A 1 195 ? -13.347 4.682 19.020 1.00 90.06 195 GLU A C 1
ATOM 1623 O O . GLU A 1 195 ? -12.465 4.073 18.429 1.00 90.06 195 GLU A O 1
ATOM 1628 N N . ALA A 1 196 ? -14.612 4.248 19.039 1.00 92.00 196 ALA A N 1
ATOM 1629 C CA . ALA A 1 196 ? -15.025 3.010 18.376 1.00 92.00 196 ALA A CA 1
ATOM 1630 C C . ALA A 1 196 ? -14.833 3.075 16.851 1.00 92.00 196 ALA A C 1
ATOM 1632 O O . ALA A 1 196 ? -14.411 2.096 16.242 1.00 92.00 196 ALA A O 1
ATOM 1633 N N . LYS A 1 197 ? -15.090 4.239 16.233 1.00 93.44 197 LYS A N 1
ATOM 1634 C CA . LYS A 1 197 ? -14.772 4.475 14.816 1.00 93.44 197 LYS A CA 1
ATOM 1635 C C . LYS A 1 197 ? -13.267 4.442 14.560 1.00 93.44 197 LYS A C 1
ATOM 1637 O O . LYS A 1 197 ? -12.838 3.794 13.621 1.00 93.44 197 LYS A O 1
ATOM 1642 N N . ALA A 1 198 ? -12.472 5.094 15.407 1.00 91.12 198 ALA A N 1
ATOM 1643 C CA . ALA A 1 198 ? -11.018 5.076 15.271 1.00 91.12 198 ALA A CA 1
ATOM 1644 C C . ALA A 1 198 ? -10.445 3.655 15.410 1.00 91.12 198 ALA A C 1
ATOM 1646 O O . ALA A 1 198 ? -9.558 3.280 14.651 1.00 91.12 198 ALA A O 1
ATOM 1647 N N . LEU A 1 199 ? -10.977 2.854 16.340 1.00 93.81 199 LEU A N 1
ATOM 1648 C CA . LEU A 1 199 ? -10.603 1.450 16.495 1.00 93.81 199 LEU A CA 1
ATOM 1649 C C . LEU A 1 199 ? -10.993 0.632 15.262 1.00 93.81 199 LEU A C 1
ATOM 1651 O O . LEU A 1 199 ? -10.175 -0.134 14.768 1.00 93.81 199 LEU A O 1
ATOM 1655 N N . PHE A 1 200 ? -12.201 0.828 14.731 1.00 94.81 200 PHE A N 1
ATOM 1656 C CA . PHE A 1 200 ? -12.616 0.206 13.475 1.00 94.81 200 PHE A CA 1
ATOM 1657 C C . PHE A 1 200 ? -11.643 0.527 12.332 1.00 94.81 200 PHE A C 1
ATOM 1659 O O . PHE A 1 200 ? -11.158 -0.392 11.678 1.00 94.81 200 PHE A O 1
ATOM 1666 N N . ASP A 1 201 ? -11.299 1.806 12.143 1.00 92.94 201 ASP A N 1
ATOM 1667 C CA . ASP A 1 201 ? -10.384 2.240 11.082 1.00 92.94 201 ASP A CA 1
ATOM 1668 C C . ASP A 1 201 ? -8.993 1.591 11.239 1.00 92.94 201 ASP A C 1
ATOM 1670 O O . ASP A 1 201 ? -8.353 1.239 10.248 1.00 92.94 201 ASP A O 1
ATOM 1674 N N . ILE A 1 202 ? -8.513 1.403 12.478 1.00 93.69 202 ILE A N 1
ATOM 1675 C CA . ILE A 1 202 ? -7.266 0.673 12.759 1.00 93.69 202 ILE A CA 1
ATOM 1676 C C . ILE A 1 202 ? -7.388 -0.788 12.317 1.00 93.69 202 ILE A C 1
ATOM 1678 O O . ILE A 1 202 ? -6.506 -1.282 11.620 1.00 93.69 202 ILE A O 1
ATOM 1682 N N . LEU A 1 203 ? -8.469 -1.475 12.691 1.00 94.44 203 LEU A N 1
ATOM 1683 C CA . LEU A 1 203 ? -8.677 -2.890 12.367 1.00 94.44 203 LEU A CA 1
ATOM 1684 C C . LEU A 1 203 ? -8.825 -3.131 10.858 1.00 94.44 203 LEU A C 1
ATOM 1686 O O . LEU A 1 203 ? -8.274 -4.101 10.336 1.00 94.44 203 LEU A O 1
ATOM 1690 N N . GLU A 1 204 ? -9.527 -2.241 10.156 1.00 93.62 204 GLU A N 1
ATOM 1691 C CA . GLU A 1 204 ?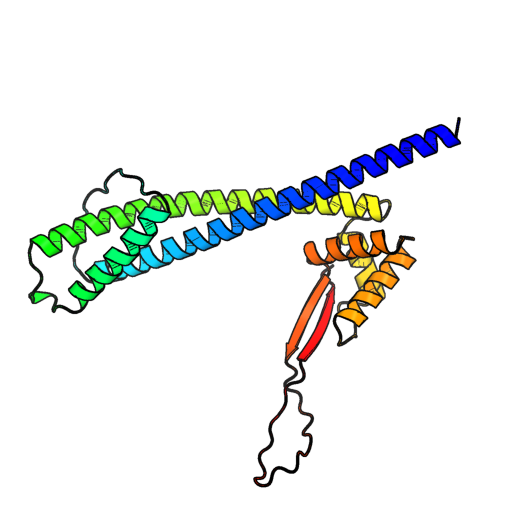 -9.661 -2.272 8.696 1.00 93.62 204 GLU A CA 1
ATOM 1692 C C . GLU A 1 204 ? -8.299 -2.062 8.021 1.00 93.62 204 GLU A C 1
ATOM 1694 O O . GLU A 1 204 ? -7.851 -2.877 7.213 1.00 93.62 204 GLU A O 1
ATOM 1699 N N . LYS A 1 205 ? -7.566 -1.017 8.420 1.00 91.44 205 LYS A N 1
ATOM 1700 C CA . LYS A 1 205 ? -6.246 -0.712 7.854 1.00 91.44 205 LYS A CA 1
ATOM 1701 C C . LYS A 1 205 ? -5.179 -1.758 8.186 1.00 91.44 205 LYS A C 1
ATOM 1703 O O . LYS A 1 205 ? -4.239 -1.930 7.407 1.00 91.44 205 LYS A O 1
ATOM 1708 N N . SER A 1 206 ? -5.311 -2.453 9.312 1.00 91.50 206 SER A N 1
ATOM 1709 C CA . SER A 1 206 ? -4.471 -3.593 9.701 1.00 91.50 206 SER A CA 1
ATOM 1710 C C . SER A 1 206 ? -4.919 -4.918 9.077 1.00 91.50 206 SER A C 1
ATOM 1712 O O . SER A 1 206 ? -4.335 -5.953 9.379 1.00 91.50 206 SER A O 1
ATOM 1714 N N . ARG A 1 207 ? -5.923 -4.899 8.188 1.00 91.69 207 ARG A N 1
ATOM 1715 C CA . ARG A 1 207 ? -6.458 -6.065 7.462 1.00 91.69 207 ARG A CA 1
ATOM 1716 C C . ARG A 1 207 ? -7.097 -7.147 8.344 1.00 91.69 207 ARG A C 1
ATOM 1718 O O . ARG A 1 207 ? -7.369 -8.238 7.842 1.00 91.69 207 ARG A O 1
ATOM 1725 N N . ILE A 1 208 ? -7.399 -6.834 9.607 1.00 93.50 208 ILE A N 1
ATOM 1726 C CA . ILE A 1 208 ? -8.222 -7.688 10.478 1.00 93.50 208 ILE A CA 1
ATOM 1727 C C . ILE A 1 208 ? -9.666 -7.685 9.985 1.00 93.50 208 ILE A C 1
ATOM 1729 O O . ILE A 1 208 ? -10.314 -8.723 9.966 1.00 93.50 208 ILE A O 1
ATOM 1733 N N . LEU A 1 209 ? -10.161 -6.525 9.551 1.00 92.31 209 LEU A N 1
ATOM 1734 C CA . LEU A 1 209 ? -11.463 -6.390 8.910 1.00 92.31 209 LEU A CA 1
ATOM 1735 C C . LEU A 1 209 ? -11.271 -6.133 7.420 1.00 92.31 209 LEU A C 1
ATOM 1737 O O . LEU A 1 209 ? -10.517 -5.243 7.032 1.00 92.31 209 LEU A O 1
ATOM 1741 N N . LYS A 1 210 ? -11.969 -6.896 6.582 1.00 91.75 210 LYS A N 1
ATOM 1742 C CA . LYS A 1 210 ? -11.968 -6.709 5.130 1.00 91.75 210 LYS A CA 1
ATOM 1743 C C . LYS A 1 210 ? -13.383 -6.842 4.596 1.00 91.75 210 LYS A C 1
ATOM 1745 O O . LYS A 1 210 ? -14.032 -7.850 4.847 1.00 91.75 210 LYS A O 1
ATOM 1750 N N . TYR A 1 211 ? -13.850 -5.861 3.836 1.00 87.88 211 TYR A N 1
ATOM 1751 C CA . TYR A 1 211 ? -15.088 -6.009 3.081 1.00 87.88 211 TYR A CA 1
ATOM 1752 C C . TYR A 1 211 ? -14.789 -6.644 1.722 1.00 87.88 211 TYR A C 1
ATOM 1754 O O . TYR A 1 211 ? -13.930 -6.163 0.981 1.00 87.88 211 TYR A O 1
ATOM 1762 N N . GLU A 1 212 ? -15.476 -7.734 1.397 1.00 85.94 212 GLU A N 1
ATOM 1763 C CA . GLU A 1 212 ? -15.389 -8.386 0.093 1.00 85.94 212 GLU A CA 1
ATOM 1764 C C . GLU A 1 212 ? -16.729 -8.299 -0.622 1.00 85.94 212 GLU A C 1
ATOM 1766 O O . GLU A 1 212 ? -17.743 -8.759 -0.103 1.00 85.94 212 GLU A O 1
ATOM 1771 N N . LEU A 1 213 ? -16.714 -7.737 -1.831 1.00 78.75 213 LEU A N 1
ATOM 1772 C CA . LEU A 1 213 ? -17.838 -7.782 -2.758 1.00 78.75 213 LEU A CA 1
ATOM 1773 C C . LEU A 1 213 ? -17.790 -9.106 -3.518 1.00 78.75 213 LEU A C 1
ATOM 1775 O O . LEU A 1 213 ? -16.834 -9.376 -4.245 1.00 78.75 213 LEU A O 1
ATOM 1779 N N . GLN A 1 214 ? -18.822 -9.925 -3.357 1.00 67.25 214 GLN A N 1
ATOM 1780 C CA . GLN A 1 214 ? -19.041 -11.108 -4.176 1.00 67.25 214 GLN A CA 1
ATOM 1781 C C . GLN A 1 214 ? -20.159 -10.804 -5.170 1.00 67.25 214 GLN A C 1
ATOM 1783 O O . GLN A 1 214 ? -21.261 -10.406 -4.795 1.00 67.25 214 GLN A O 1
ATOM 1788 N N . LEU A 1 215 ? -19.880 -10.992 -6.458 1.00 59.03 215 LEU A N 1
ATOM 1789 C CA . LEU A 1 215 ? -20.928 -11.005 -7.471 1.00 59.03 215 LEU A CA 1
ATOM 1790 C C . LEU A 1 215 ? -21.673 -12.330 -7.327 1.00 59.03 215 LEU A C 1
ATOM 1792 O O . LEU A 1 215 ? -21.101 -13.402 -7.534 1.00 59.03 215 LEU A O 1
ATOM 1796 N N . PHE A 1 216 ? -22.928 -12.266 -6.895 1.00 52.09 216 PHE A N 1
ATOM 1797 C CA . PHE A 1 216 ? -23.742 -13.461 -6.757 1.00 52.09 216 PHE A CA 1
ATOM 1798 C C . PHE A 1 216 ? -24.248 -13.862 -8.150 1.00 52.09 216 PHE A C 1
ATOM 1800 O O . PHE A 1 216 ? -25.176 -13.256 -8.673 1.00 52.09 216 PHE A O 1
ATOM 1807 N N . ASN A 1 217 ? -23.672 -14.912 -8.745 1.00 48.16 217 ASN A N 1
ATOM 1808 C CA . ASN A 1 217 ? -24.215 -15.566 -9.950 1.00 48.16 217 ASN A CA 1
ATOM 1809 C C . ASN A 1 217 ? -25.374 -16.530 -9.602 1.00 48.16 217 ASN A C 1
ATOM 1811 O O . ASN A 1 217 ? -25.512 -17.601 -10.190 1.00 48.16 217 ASN A O 1
ATOM 1815 N N . GLY A 1 218 ? -26.174 -16.195 -8.587 1.00 44.22 218 GLY A N 1
ATOM 1816 C CA . GLY A 1 218 ? -27.280 -17.018 -8.096 1.00 44.22 218 GLY A CA 1
ATOM 1817 C C . GLY A 1 218 ? -28.606 -16.367 -8.449 1.00 44.22 218 GLY A C 1
ATOM 1818 O O . GLY A 1 218 ? -29.003 -15.398 -7.811 1.00 44.22 218 GLY A O 1
ATOM 1819 N N . GLY A 1 219 ? -29.239 -16.898 -9.494 1.00 44.16 219 GLY A N 1
ATOM 1820 C CA . GLY A 1 219 ? -30.403 -16.335 -10.159 1.00 44.16 219 GLY A CA 1
ATOM 1821 C C . GLY A 1 219 ? -31.598 -16.064 -9.252 1.00 44.16 219 GLY A C 1
ATOM 1822 O O . GLY A 1 219 ? -32.153 -16.963 -8.625 1.00 44.16 219 GLY A O 1
ATOM 1823 N N . VAL A 1 220 ? -32.061 -14.821 -9.303 1.00 41.75 220 VAL A N 1
ATOM 1824 C CA . VAL A 1 220 ? -33.490 -14.540 -9.287 1.00 41.75 220 VAL A CA 1
ATOM 1825 C C . VAL A 1 220 ? -33.813 -14.121 -10.710 1.00 41.75 220 VAL A C 1
ATOM 1827 O O . VAL A 1 220 ? -33.456 -13.029 -11.140 1.00 41.75 220 VAL A O 1
ATOM 1830 N N . ILE A 1 221 ? -34.434 -15.025 -11.464 1.00 42.16 221 ILE A N 1
ATOM 1831 C CA . ILE A 1 221 ? -35.139 -14.644 -12.681 1.00 42.16 221 ILE A CA 1
ATOM 1832 C C . ILE A 1 221 ? -36.286 -13.752 -12.202 1.00 42.16 221 ILE A C 1
ATOM 1834 O O . ILE A 1 221 ? -37.275 -14.254 -11.671 1.00 42.16 221 ILE A O 1
ATOM 1838 N N . GLN A 1 222 ? -36.137 -12.434 -12.303 1.00 43.62 222 GLN A N 1
ATOM 1839 C CA . GLN A 1 222 ? -37.320 -11.593 -12.397 1.00 43.62 222 GLN A CA 1
ATOM 1840 C C . GLN A 1 222 ? -37.830 -11.752 -13.826 1.00 43.62 222 GLN A C 1
ATOM 1842 O O . GLN A 1 222 ? -37.111 -11.454 -14.778 1.00 43.62 222 GLN A O 1
ATOM 1847 N N . GLU A 1 223 ? -39.048 -12.278 -13.970 1.00 38.22 223 GLU A N 1
ATOM 1848 C CA . GLU A 1 223 ? -39.831 -12.117 -15.194 1.00 38.22 223 GLU A CA 1
ATOM 1849 C C . GLU A 1 223 ? -39.997 -10.615 -15.423 1.00 38.22 223 GLU A C 1
ATOM 1851 O O . GLU A 1 223 ? -40.856 -9.957 -14.840 1.00 38.22 223 GLU A O 1
ATOM 1856 N N . ILE A 1 224 ? -39.110 -10.048 -16.230 1.00 43.44 224 ILE A N 1
ATOM 1857 C CA . ILE A 1 224 ? -39.386 -8.793 -16.900 1.00 43.44 224 ILE A CA 1
ATOM 1858 C C . ILE A 1 224 ? -39.999 -9.224 -18.224 1.00 43.44 224 ILE A C 1
ATOM 1860 O O . ILE A 1 224 ? -39.287 -9.744 -19.085 1.00 43.44 224 ILE A O 1
ATOM 1864 N N . ASP A 1 225 ? -41.315 -9.040 -18.358 1.00 36.88 225 ASP A N 1
ATOM 1865 C CA . ASP A 1 225 ? -42.046 -9.160 -19.622 1.00 36.88 225 ASP A CA 1
ATOM 1866 C C . ASP A 1 225 ? -41.474 -8.139 -20.617 1.00 36.88 225 ASP A C 1
ATOM 1868 O O . ASP A 1 225 ? -41.984 -7.035 -20.818 1.00 36.88 225 ASP A O 1
ATOM 1872 N N . THR A 1 226 ? -40.345 -8.489 -21.221 1.00 46.94 226 THR A N 1
ATOM 1873 C CA . THR A 1 226 ? -39.860 -7.860 -22.438 1.00 46.94 226 THR A CA 1
ATOM 1874 C C . THR A 1 226 ? -40.398 -8.668 -23.605 1.00 46.94 226 THR A C 1
ATOM 1876 O O . THR A 1 226 ? -40.424 -9.898 -23.575 1.00 46.94 226 THR A O 1
ATOM 1879 N N . TYR A 1 227 ? -40.847 -7.954 -24.635 1.00 48.06 227 TYR A N 1
ATOM 1880 C CA . TYR A 1 227 ? -41.580 -8.454 -25.806 1.00 48.06 227 TYR A CA 1
ATOM 1881 C C . TYR A 1 227 ? -40.831 -9.519 -26.645 1.00 48.06 227 TYR A C 1
ATOM 1883 O O . TYR A 1 227 ? -41.337 -9.925 -27.683 1.00 48.06 227 TYR A O 1
ATOM 1891 N N . ASP A 1 228 ? -39.650 -9.966 -26.203 1.00 47.34 228 ASP A N 1
ATOM 1892 C CA . ASP A 1 228 ? -38.712 -10.821 -26.939 1.00 47.34 228 ASP A CA 1
ATOM 1893 C C . ASP A 1 228 ? -38.057 -11.934 -26.083 1.00 47.34 228 ASP A C 1
ATOM 1895 O O . ASP A 1 228 ? -37.012 -12.469 -26.444 1.00 47.34 228 ASP A O 1
ATOM 1899 N N . GLY A 1 229 ? -38.655 -12.320 -24.946 1.00 42.69 229 GLY A N 1
ATOM 1900 C CA . GLY A 1 229 ? -38.349 -13.600 -24.273 1.00 42.69 229 GLY A CA 1
ATOM 1901 C C . GLY A 1 229 ? -36.891 -13.821 -23.831 1.00 42.69 229 GLY A C 1
ATOM 1902 O O . GLY A 1 229 ? -36.462 -14.965 -23.674 1.00 42.69 229 GLY A O 1
ATOM 1903 N N . GLY A 1 230 ? -36.116 -12.750 -23.644 1.00 39.47 230 GLY A N 1
ATOM 1904 C CA . GLY A 1 230 ? -34.726 -12.807 -23.195 1.00 39.47 230 GLY A CA 1
ATOM 1905 C C . GLY A 1 230 ? -34.603 -12.635 -21.682 1.00 39.47 230 GLY A C 1
ATOM 1906 O O . GLY A 1 230 ? -34.976 -11.600 -21.138 1.00 39.47 230 GLY A O 1
ATOM 1907 N N . PHE A 1 231 ? -34.031 -13.627 -20.997 1.00 43.12 231 PHE A N 1
ATOM 1908 C CA . PHE A 1 231 ? -33.671 -13.525 -19.581 1.00 43.12 231 PHE A CA 1
ATOM 1909 C C . PHE A 1 231 ? -32.357 -12.747 -19.420 1.00 43.12 231 PHE A C 1
ATOM 1911 O O . PHE A 1 231 ? -31.318 -13.191 -19.910 1.00 43.12 231 PHE A O 1
ATOM 1918 N N . VAL A 1 232 ? -32.374 -11.627 -18.692 1.00 45.22 232 VAL A N 1
ATOM 1919 C CA . VAL A 1 232 ? -31.153 -10.953 -18.219 1.00 45.22 232 VAL A CA 1
ATOM 1920 C C . VAL A 1 232 ? -31.003 -11.257 -16.732 1.00 45.22 232 VAL A C 1
ATOM 1922 O O . VAL A 1 232 ? -31.842 -10.875 -15.921 1.00 45.22 232 VAL A O 1
ATOM 1925 N N . ALA A 1 233 ? -29.961 -12.005 -16.371 1.00 47.94 233 ALA A N 1
ATOM 1926 C CA . ALA A 1 233 ? -29.609 -12.225 -14.976 1.00 47.94 233 ALA A CA 1
ATOM 1927 C C . ALA A 1 233 ? -28.882 -10.980 -14.451 1.00 47.94 233 ALA A C 1
ATOM 1929 O O . ALA A 1 233 ? -27.685 -10.817 -14.689 1.00 47.94 233 ALA A O 1
ATOM 1930 N N . ASP A 1 234 ? -29.593 -10.111 -13.736 1.00 48.84 234 ASP A N 1
ATOM 1931 C CA . ASP A 1 234 ? -28.955 -9.025 -12.997 1.00 48.84 234 ASP A CA 1
ATOM 1932 C C . ASP A 1 234 ? -28.213 -9.617 -11.790 1.00 48.84 234 ASP A C 1
ATOM 1934 O O . ASP A 1 234 ? -28.809 -10.088 -10.819 1.00 48.84 234 ASP A O 1
ATOM 1938 N N . ALA A 1 235 ? -26.881 -9.635 -11.863 1.00 53.12 235 ALA A N 1
ATOM 1939 C CA . ALA A 1 235 ? -26.035 -10.026 -10.746 1.00 53.12 235 ALA A CA 1
ATOM 1940 C C . ALA A 1 235 ? -26.166 -8.981 -9.628 1.00 53.12 235 ALA A C 1
ATOM 1942 O O . ALA A 1 235 ? -25.662 -7.865 -9.747 1.00 53.12 235 ALA A O 1
ATOM 1943 N N . ILE A 1 236 ? -26.827 -9.338 -8.525 1.00 57.31 236 ILE A N 1
ATOM 1944 C CA . ILE A 1 236 ? -26.889 -8.476 -7.342 1.00 57.31 236 ILE A CA 1
ATOM 1945 C C . ILE A 1 236 ? -25.540 -8.591 -6.614 1.00 57.31 236 ILE A C 1
ATOM 1947 O O . ILE A 1 236 ? -25.172 -9.692 -6.183 1.00 57.31 236 ILE A O 1
ATOM 1951 N N . PRO A 1 237 ? -24.770 -7.497 -6.463 1.00 58.34 237 PRO A N 1
ATOM 1952 C CA . PRO A 1 237 ? -23.550 -7.525 -5.674 1.00 58.34 237 PRO A CA 1
ATOM 1953 C C . PRO A 1 237 ? -23.915 -7.771 -4.209 1.00 58.34 237 PRO A C 1
ATOM 1955 O O . PRO A 1 237 ? -24.657 -7.009 -3.593 1.00 58.34 237 PRO A O 1
ATOM 1958 N N . VAL A 1 238 ? -23.380 -8.850 -3.649 1.00 66.06 238 VAL A N 1
ATOM 1959 C CA . VAL A 1 238 ? -23.532 -9.209 -2.243 1.00 66.06 238 VAL A CA 1
ATOM 1960 C C . VAL A 1 238 ? -22.179 -9.031 -1.579 1.00 66.06 238 VAL A C 1
ATOM 1962 O O . VAL A 1 238 ? -21.240 -9.771 -1.866 1.00 66.06 238 VAL A O 1
ATOM 1965 N N . GLY A 1 239 ? -22.054 -8.053 -0.687 1.00 72.75 239 GLY A N 1
ATOM 1966 C CA . GLY A 1 239 ? -20.820 -7.874 0.065 1.00 72.75 239 GLY A CA 1
ATOM 1967 C C . GLY A 1 239 ? -20.875 -8.506 1.448 1.00 72.75 239 GLY A C 1
ATOM 1968 O O . GLY A 1 239 ? -21.947 -8.706 2.010 1.00 72.75 239 GLY A O 1
ATOM 1969 N N . LYS A 1 240 ? -19.712 -8.865 1.993 1.00 84.00 240 LYS A N 1
ATOM 1970 C CA . LYS A 1 240 ? -19.585 -9.404 3.352 1.00 84.00 240 LYS A CA 1
ATOM 1971 C C . LYS A 1 240 ? -18.347 -8.847 4.031 1.00 84.00 240 LYS A C 1
ATOM 1973 O O . LYS A 1 240 ? -17.289 -8.731 3.414 1.00 84.00 240 LYS A O 1
ATOM 1978 N N . TRP A 1 241 ? -18.463 -8.566 5.324 1.00 88.06 241 TRP A N 1
ATOM 1979 C CA . TRP A 1 241 ? -17.302 -8.306 6.168 1.00 88.06 241 TRP A CA 1
ATOM 1980 C C . TRP A 1 241 ? -16.652 -9.623 6.575 1.00 88.06 241 TRP A C 1
ATOM 1982 O O . TRP A 1 241 ? -17.327 -10.527 7.063 1.00 88.06 241 TRP A O 1
ATOM 1992 N N . ILE A 1 242 ? -15.341 -9.713 6.390 1.00 89.56 242 ILE A N 1
ATOM 1993 C CA . ILE A 1 242 ? -14.492 -10.840 6.761 1.00 89.56 242 ILE A CA 1
ATOM 1994 C C . ILE A 1 242 ? -13.588 -10.418 7.909 1.00 89.56 242 ILE A C 1
ATOM 1996 O O . ILE A 1 242 ? -13.040 -9.313 7.904 1.00 89.56 242 ILE A O 1
ATOM 2000 N N . ILE A 1 243 ? -13.439 -11.325 8.872 1.00 90.12 243 ILE A N 1
ATOM 2001 C CA . ILE A 1 243 ? -12.615 -11.150 10.064 1.00 90.12 243 ILE A CA 1
ATOM 2002 C C . ILE A 1 243 ? -11.415 -12.094 9.957 1.00 90.12 243 ILE A C 1
ATOM 2004 O O . ILE A 1 243 ? -11.566 -13.313 10.035 1.00 90.12 243 ILE A O 1
ATOM 2008 N N . ASN A 1 244 ? -10.234 -11.515 9.744 1.00 85.69 244 ASN A N 1
ATOM 2009 C CA . ASN A 1 244 ? -8.948 -12.202 9.645 1.00 85.69 244 ASN A CA 1
ATOM 2010 C C . ASN A 1 244 ? -8.193 -12.017 10.966 1.00 85.69 244 ASN A C 1
ATOM 2012 O O . ASN A 1 244 ? -7.331 -11.143 11.070 1.00 85.69 244 ASN A O 1
ATOM 2016 N N . ALA A 1 245 ? -8.582 -12.788 11.980 1.00 75.25 245 ALA A N 1
ATOM 2017 C CA . ALA A 1 245 ? -7.939 -12.819 13.291 1.00 75.25 245 ALA A CA 1
ATOM 2018 C C . ALA A 1 245 ? -7.210 -14.147 13.501 1.00 75.25 245 ALA A C 1
ATOM 2020 O O . ALA A 1 245 ? -7.774 -15.189 13.084 1.00 75.25 245 ALA A O 1
#

Foldseek 3Di:
DVVVVVVVVVVVLVVVLVVLVVVLVVLVVVLVVLVVVLVLLVVLLVLLVVLLVLLVVPDADADAADPDDDDSVRSVVVSVVSVVVSVVVSVDDPVPQDPVNNVVSNHVSSPSVVSNVVSVVVSVVSVVVSVVSVVVSLVSLQVLLCSLLVGDGLVRLLVVCCVPCNFWNPDQDPVVSLVVQLVCQCVVSVGDSVSSVVNSVSNVVVVQKDKDWDFDPPDDFDPPPDVPPDTDGDGDTGIIIGGDD

Solvent-accessible surface area (backbone atoms only — not comparable to full-atom values): 13749 Å² total; per-residue (Å²): 108,71,70,57,55,51,50,50,54,52,51,50,51,53,50,51,54,52,48,52,54,53,49,48,52,50,47,52,49,53,47,51,55,50,50,53,51,50,54,49,51,53,51,53,48,49,53,48,51,54,53,49,59,64,48,66,78,46,96,72,78,92,53,84,53,69,92,75,87,70,55,75,72,55,42,52,57,50,52,53,54,45,49,59,50,49,53,55,56,67,72,42,60,83,86,75,65,48,73,68,53,52,54,48,54,42,56,50,49,19,42,46,54,46,51,45,57,50,50,53,52,50,49,52,54,48,52,53,48,49,52,53,51,50,51,54,45,48,54,52,46,36,53,52,34,20,64,70,50,74,70,37,46,58,62,58,51,28,44,56,45,36,74,72,49,39,60,42,46,99,34,57,46,71,67,59,41,52,49,52,53,33,50,48,48,17,65,76,51,72,42,53,77,66,55,18,48,52,49,48,53,46,37,39,76,69,54,28,36,41,80,45,80,40,76,39,91,70,83,66,83,69,88,65,92,51,103,76,82,68,89,73,77,76,65,56,74,41,30,34,42,34,48,60,95

Mean predicted aligned error: 12.19 Å

Radius of gyration: 28.47 Å; Cα contacts (8 Å, |Δi|>4): 202; chains: 1; bounding box: 72×34×90 Å